Protein AF-A0A674HUJ4-F1 (afdb_monomer)

Solvent-accessible surface area (backbone atoms only — not comparable to full-atom values): 18149 Å² total; per-residue (Å²): 141,79,90,82,86,84,88,81,83,87,87,82,89,86,80,86,80,85,86,84,81,86,83,88,79,89,83,82,90,83,87,93,83,60,74,65,60,56,54,52,51,50,53,54,47,57,72,73,75,57,85,81,68,50,75,69,52,51,53,47,56,52,54,52,57,59,52,66,70,43,100,80,50,59,63,68,59,56,52,48,54,53,51,52,52,52,47,53,53,48,52,53,51,50,50,53,49,48,52,50,47,54,53,47,51,57,49,50,53,50,54,49,52,52,51,52,51,52,51,54,50,50,53,53,48,52,54,50,52,52,49,51,52,50,52,52,50,51,51,54,52,50,54,49,53,50,53,53,51,55,48,54,52,51,53,52,52,54,52,50,51,52,51,50,53,50,49,52,52,52,51,52,53,53,52,51,51,50,52,53,51,52,52,52,52,53,52,54,52,52,50,51,52,53,50,51,54,50,51,54,50,50,53,53,52,52,52,52,50,51,54,51,49,56,50,50,54,50,50,54,54,51,53,50,52,51,51,52,52,51,50,52,51,52,52,51,53,52,50,54,51,52,51,53,49,50,54,50,51,52,50,51,55,50,53,52,49,53,50,52,51,51,52,52,52,51,52,50,50,52,50,53,49,50,52,50,52,52,50,49,51,52,51,50,50,51,50,51,53,50,52,50,52,52,50,52,49,51,48,51,50,51,52,52,55,50,52,56,57,54,63,69,64,58,81,80,69,135

Foldseek 3Di:
DDDDDDDDDDDDDDDDDDDDDDDDDDDDDDDDDCPVVVVVVVLVCCLPVDDDPDPVRSVLVVVLVVLVPPPDRPVVVSVVSVVVVVVVVVVVVVVVVVVVVVVVVVVVVVVVVVVVVVVVVVVVVVVVVVVVVVVVVVVVVVVVVVVVVVVVVVVVVVVVVVVVVVVVVVVVVVVVVVVVVVVVVVVVVVVVVVVVVVVVVVVVVVVVVVVVVVVVVVVVVVVVVVVVVVVVVVVVVVVVVVVVVVVVVVVVVVVVVVVVVVVVVVVVVVVVVVVVVVVVVVVVVVVVVVVVVVVVVVVVVVVVVVVVVVVVVVVPDD

Secondary structure (DSSP, 8-state):
-------------------------------SS-HHHHHHHHHHHHHHSSTT--HHHHHHHHHHHHHHTSTT--HHHHHHHHHHHHHHHHHHHHHHHHHHHHHHHHHHHHHHHHHHHHHHHHHHHHHHHHHHHHHHHHHHHHHHHHHHHHHHHHHHHHHHHHHHHHHHHHHHHHHHHHHHHHHHHHHHHHHHHHHHHHHHHHHHHHHHHHHHHHHHHHHHHHHHHHHHHHHHHHHHHHHHHHHHHHHHHHHHHHHHHHHHHHHHHHHHHHHHHHHHHHHHHHHHHHHHHHHHHHHHHHHHHHHHHHHHHHHHHHTT--

Sequence (318 aa):
VQVRSLSISGCDGKRDPSPFSLLHYNFTLFLPVKGIIHVMYFFFFFFFFFPPISKADKEFVWSLWKNLQVSKSDLTQTVSLVVERENQKAEVKDRSILEILHAKDRKMEHVSLEHQEINSLMQRKSAVDEENARLKNEFCNLNRKFKDKSQELKDTKECAQKKEEQNRLVIKNLEEEKKGLNICCADLLSDLEKLRKQEAQWKKTKSGNNIRIKAIDRKINEDRKLLIYNKIICIQILTEIIVLFLDFSLFLVFNRKELEEIQNLCRQNIEDRTQQAELIKQLEALNADTQKVLQDQEYAHTAKTTYQKVCYSIVIKL

Organism: Taeniopygia guttata (NCBI:txid59729)

Radius of gyration: 113.35 Å; Cα contacts (8 Å, |Δi|>4): 10; chains: 1; bounding box: 183×57×315 Å

Mean predicted aligned error: 19.07 Å

InterPro domains:
  IPR038810 Centlein [PTHR18957] (54-310)

Structure (mmCIF, N/CA/C/O backbone):
data_AF-A0A674HUJ4-F1
#
_entry.id   AF-A0A674HUJ4-F1
#
loop_
_atom_site.group_PDB
_atom_site.id
_atom_site.type_symbol
_atom_site.label_atom_id
_atom_site.label_alt_id
_atom_site.label_comp_id
_atom_site.label_asym_id
_atom_site.label_entity_id
_atom_site.label_seq_id
_atom_site.pdbx_PDB_ins_code
_atom_site.Cartn_x
_atom_site.Cartn_y
_atom_site.Cartn_z
_atom_site.occupancy
_atom_site.B_iso_or_equiv
_atom_site.auth_seq_id
_atom_site.auth_comp_id
_atom_site.auth_asym_id
_atom_site.auth_atom_id
_atom_site.pdbx_PDB_model_num
ATOM 1 N N . VAL A 1 1 ? -37.409 39.197 57.976 1.00 37.72 1 VAL A N 1
ATOM 2 C CA . VAL A 1 1 ? -38.770 38.611 58.046 1.00 37.72 1 VAL A CA 1
ATOM 3 C C . VAL A 1 1 ? -38.650 37.331 58.857 1.00 37.72 1 VAL A C 1
ATOM 5 O O . VAL A 1 1 ? -37.809 36.531 58.499 1.00 37.72 1 VAL A O 1
ATOM 8 N N . GLN A 1 2 ? -39.342 37.049 59.950 1.00 33.44 2 GLN A N 1
ATOM 9 C CA . GLN A 1 2 ? -40.241 37.786 60.827 1.00 33.44 2 GLN A CA 1
ATOM 10 C C . GLN A 1 2 ? -40.410 36.889 62.064 1.00 33.44 2 GLN A C 1
ATOM 12 O O . GLN A 1 2 ? -40.402 35.666 61.962 1.00 33.44 2 GLN A O 1
ATOM 17 N N . VAL A 1 3 ? -40.527 37.526 63.220 1.00 36.62 3 VAL A N 1
ATOM 18 C CA . VAL A 1 3 ? -40.843 36.956 64.532 1.00 36.62 3 VAL A CA 1
ATOM 19 C C . VAL A 1 3 ? -42.167 36.183 64.498 1.00 36.62 3 VAL A C 1
ATOM 21 O O . VAL A 1 3 ? -43.111 36.654 63.864 1.00 36.62 3 VAL A O 1
ATOM 24 N N . ARG A 1 4 ? -42.279 35.091 65.270 1.00 34.75 4 ARG A N 1
ATOM 25 C CA . ARG A 1 4 ? -43.470 34.812 66.098 1.00 34.75 4 ARG A CA 1
ATOM 26 C C . ARG A 1 4 ? -43.205 33.767 67.183 1.00 34.75 4 ARG A C 1
ATOM 28 O O . ARG A 1 4 ? -43.098 32.573 66.940 1.00 34.75 4 ARG A O 1
ATOM 35 N N . SER A 1 5 ? -43.128 34.302 68.390 1.00 36.47 5 SER A N 1
ATOM 36 C CA . SER A 1 5 ? -43.577 33.735 69.654 1.00 36.47 5 SER A CA 1
ATOM 37 C C . SER A 1 5 ? -45.052 33.311 69.615 1.00 36.47 5 SER A C 1
ATOM 39 O O . SER A 1 5 ? -45.849 33.943 68.922 1.00 36.47 5 SER A O 1
ATOM 41 N N . LEU A 1 6 ? -45.424 32.328 70.443 1.00 32.81 6 LEU A N 1
ATOM 42 C CA . LEU A 1 6 ? -46.649 32.391 71.250 1.00 32.81 6 LEU A CA 1
ATOM 43 C C . LEU A 1 6 ? -46.619 31.365 72.396 1.00 32.81 6 LEU A C 1
ATOM 45 O O . LEU A 1 6 ? -46.557 30.158 72.185 1.00 32.81 6 LEU A O 1
ATOM 49 N N . SER A 1 7 ? -46.649 31.916 73.606 1.00 34.19 7 SER A N 1
ATOM 50 C CA . SER A 1 7 ? -46.945 31.289 74.894 1.00 34.19 7 SER A CA 1
ATOM 51 C C . SER A 1 7 ? -48.442 30.986 75.037 1.00 34.19 7 SER A C 1
ATOM 53 O O . SER A 1 7 ? -49.231 31.609 74.338 1.00 34.19 7 SER A O 1
ATOM 55 N N . ILE A 1 8 ? -48.810 30.143 76.012 1.00 31.62 8 ILE A N 1
ATOM 56 C CA . ILE A 1 8 ? -50.037 30.163 76.855 1.00 31.62 8 ILE A CA 1
ATOM 57 C C . ILE A 1 8 ? -49.757 29.128 77.974 1.00 31.62 8 ILE A C 1
ATOM 59 O O . ILE A 1 8 ? -49.445 27.982 77.671 1.00 31.62 8 ILE A O 1
ATOM 63 N N . SER A 1 9 ? -49.488 29.548 79.222 1.00 30.56 9 SER A N 1
ATOM 64 C CA . SER A 1 9 ? -50.456 29.823 80.314 1.00 30.56 9 SER A CA 1
ATOM 65 C C . SER A 1 9 ? -51.227 28.552 80.707 1.00 30.56 9 SER A C 1
ATOM 67 O O . SER A 1 9 ? -51.864 27.954 79.857 1.00 30.56 9 SER A O 1
ATOM 69 N N . GLY A 1 10 ? -51.198 28.035 81.936 1.00 28.17 10 GLY A N 1
ATOM 70 C CA . GLY A 1 10 ? -51.260 28.728 83.223 1.00 28.17 10 GLY A CA 1
ATOM 71 C C . GLY A 1 10 ? -52.634 28.470 83.867 1.00 28.17 10 GLY A C 1
ATOM 72 O O . GLY A 1 10 ? -53.635 28.489 83.158 1.00 28.17 10 GLY A O 1
ATOM 73 N N . CYS A 1 11 ? -52.631 28.288 85.193 1.00 28.53 11 CYS A N 1
ATOM 74 C CA . CYS A 1 11 ? -53.749 28.401 86.149 1.00 28.53 11 CYS A CA 1
ATOM 75 C C . CYS A 1 11 ? -54.490 27.140 86.656 1.00 28.53 11 CYS A C 1
ATOM 77 O O . CYS A 1 11 ? -55.223 26.461 85.945 1.00 28.53 11 CYS A O 1
ATOM 79 N N . ASP A 1 12 ? -54.326 26.975 87.977 1.00 27.44 12 ASP A N 1
ATOM 80 C CA . ASP A 1 12 ? -55.362 26.906 89.019 1.00 27.44 12 ASP A CA 1
ATOM 81 C C . ASP A 1 12 ? -56.182 25.628 89.243 1.00 27.44 12 ASP A C 1
ATOM 83 O O . ASP A 1 12 ? -57.156 25.321 88.567 1.00 27.44 12 ASP A O 1
ATOM 87 N N . GLY A 1 13 ? -55.840 24.949 90.344 1.00 28.20 13 GLY A N 1
ATOM 88 C CA . GLY A 1 13 ? -56.495 25.205 91.631 1.00 28.20 13 GLY A CA 1
ATOM 89 C C . GLY A 1 13 ? -58.014 25.042 91.689 1.00 28.20 13 GLY A C 1
ATOM 90 O O . GLY A 1 13 ? -58.752 25.844 91.130 1.00 28.20 13 GLY A O 1
ATOM 91 N N . LYS A 1 14 ? -58.480 24.106 92.527 1.00 30.17 14 LYS A N 1
ATOM 92 C CA . LYS A 1 14 ? -59.692 24.297 93.339 1.00 30.17 14 LYS A CA 1
ATOM 93 C C . LYS A 1 14 ? -59.726 23.342 94.530 1.00 30.17 14 LYS A C 1
ATOM 95 O O . LYS A 1 14 ? -59.726 22.124 94.385 1.00 30.17 14 LYS A O 1
ATOM 100 N N . ARG A 1 15 ? -59.717 23.969 95.703 1.00 28.34 15 ARG A N 1
ATOM 101 C CA . ARG A 1 15 ? -60.012 23.439 97.031 1.00 28.34 15 ARG A CA 1
ATOM 102 C C . ARG A 1 15 ? -61.506 23.663 97.297 1.00 28.34 15 ARG A C 1
ATOM 104 O O . ARG A 1 15 ? -61.999 24.734 96.944 1.00 28.34 15 ARG A O 1
ATOM 111 N N . ASP A 1 16 ? -62.112 22.696 97.987 1.00 33.78 16 ASP A N 1
ATOM 112 C CA . ASP A 1 16 ? -63.284 22.810 98.878 1.00 33.78 16 ASP A CA 1
ATOM 113 C C . ASP A 1 16 ? -64.657 23.138 98.227 1.00 33.78 16 ASP A C 1
ATOM 115 O O . ASP A 1 16 ? -64.688 23.592 97.083 1.00 33.78 16 ASP A O 1
ATOM 119 N N . PRO A 1 17 ? -65.818 22.933 98.905 1.00 41.25 17 PRO A N 1
ATOM 120 C CA . PRO A 1 17 ? -65.994 22.629 100.332 1.00 41.25 17 PRO A CA 1
ATOM 121 C C . PRO A 1 17 ? -67.062 21.565 100.694 1.00 41.25 17 PRO A C 1
ATOM 123 O O . PRO A 1 17 ? -67.891 21.139 99.891 1.00 41.25 17 PRO A O 1
ATOM 126 N N . SER A 1 18 ? -67.061 21.189 101.976 1.00 40.56 18 SER A N 1
ATOM 127 C CA . SER A 1 18 ? -68.232 20.667 102.693 1.00 40.56 18 SER A CA 1
ATOM 128 C C . SER A 1 18 ? -69.401 21.666 102.667 1.00 40.56 18 SER A C 1
ATOM 130 O O . SER A 1 18 ? -69.207 22.857 102.412 1.00 40.56 18 SER A O 1
ATOM 132 N N . PRO A 1 19 ? -70.625 21.217 102.987 1.00 35.22 19 PRO A N 1
ATOM 133 C CA . PRO A 1 19 ? -71.423 22.054 103.879 1.00 35.22 19 PRO A CA 1
ATOM 134 C C . PRO A 1 19 ? -72.280 21.268 104.883 1.00 35.22 19 PRO A C 1
ATOM 136 O O . PRO A 1 19 ? -72.538 20.078 104.734 1.00 35.22 19 PRO A O 1
ATOM 139 N N . PHE A 1 20 ? -72.774 22.041 105.851 1.00 28.09 20 PHE A N 1
ATOM 140 C CA . PHE A 1 20 ? -73.750 21.759 106.910 1.00 28.09 20 PHE A CA 1
ATOM 141 C C . PHE A 1 20 ? -73.164 21.257 108.237 1.00 28.09 20 PHE A C 1
ATOM 143 O O . PHE A 1 20 ? -72.918 20.073 108.414 1.00 28.09 20 PHE A O 1
ATOM 150 N N . SER A 1 21 ? -72.716 22.110 109.164 1.00 28.95 21 SER A N 1
ATOM 151 C CA . SER A 1 21 ? -73.297 23.299 109.829 1.00 28.95 21 SER A CA 1
ATOM 152 C C . SER A 1 21 ? -74.168 22.988 111.060 1.00 28.95 21 SER A C 1
ATOM 154 O O . SER A 1 21 ? -75.215 22.359 110.987 1.00 28.95 21 SER A O 1
ATOM 156 N N . LEU A 1 22 ? -73.649 23.473 112.195 1.00 29.84 22 LEU A N 1
ATOM 157 C CA . LEU A 1 22 ? -74.316 24.091 113.344 1.00 29.84 22 LEU A CA 1
ATOM 158 C C . LEU A 1 22 ? -75.697 23.578 113.781 1.00 29.84 22 LEU A C 1
ATOM 160 O O . LEU A 1 22 ? -76.719 23.931 113.202 1.00 29.84 22 LEU A O 1
ATOM 164 N N . LEU A 1 23 ? -75.726 23.025 114.995 1.00 27.30 23 LEU A N 1
ATOM 165 C CA . LEU A 1 23 ? -76.716 23.440 115.988 1.00 27.30 23 LEU A CA 1
ATOM 166 C C . LEU A 1 23 ? -76.078 23.490 117.382 1.00 27.30 23 LEU A C 1
ATOM 168 O O . LEU A 1 23 ? -75.821 22.482 118.033 1.00 27.30 23 LEU A O 1
ATOM 172 N N . HIS A 1 24 ? -75.797 24.725 117.795 1.00 30.00 24 HIS A N 1
ATOM 173 C CA . HIS A 1 24 ? -75.631 25.150 119.179 1.00 30.00 24 HIS A CA 1
ATOM 174 C C . HIS A 1 24 ? -76.873 24.748 119.986 1.00 30.00 24 HIS A C 1
ATOM 176 O O . HIS A 1 24 ? -77.977 25.122 119.603 1.00 30.00 24 HIS A O 1
ATOM 182 N N . TYR A 1 25 ? -76.699 24.111 121.143 1.00 29.39 25 TYR A N 1
ATOM 183 C CA . TYR A 1 25 ? -77.672 24.209 122.231 1.00 29.39 25 TYR A CA 1
ATOM 184 C C . TYR A 1 25 ? -76.935 24.304 123.569 1.00 29.39 25 TYR A C 1
ATOM 186 O O . TYR A 1 25 ? -76.433 23.324 124.110 1.00 29.39 25 TYR A O 1
ATOM 194 N N . ASN A 1 26 ? -76.867 25.537 124.076 1.00 31.06 26 ASN A N 1
ATOM 195 C CA . ASN A 1 26 ? -76.628 25.838 125.481 1.00 31.06 26 ASN A CA 1
ATOM 196 C C . ASN A 1 26 ? -77.834 25.353 126.293 1.00 31.06 26 ASN A C 1
ATOM 198 O O . ASN A 1 26 ? -78.961 25.702 125.950 1.00 31.06 26 ASN A O 1
ATOM 202 N N . PHE A 1 27 ? -77.610 24.649 127.401 1.00 30.78 27 PHE A N 1
ATOM 203 C CA . PHE A 1 27 ? -78.571 24.628 128.504 1.00 30.78 27 PHE A CA 1
ATOM 204 C C . PHE A 1 27 ? -77.832 24.427 129.828 1.00 30.78 27 PHE A C 1
ATOM 206 O O . PHE A 1 27 ? -77.502 23.315 130.237 1.00 30.78 27 PHE A O 1
ATOM 213 N N . THR A 1 28 ? -77.546 25.549 130.481 1.00 31.58 28 THR A N 1
ATOM 214 C CA . THR A 1 28 ? -77.048 25.617 131.853 1.00 31.58 28 THR A CA 1
ATOM 215 C C . THR A 1 28 ? -78.239 25.823 132.801 1.00 31.58 28 THR A C 1
ATOM 217 O O . THR A 1 28 ? -79.112 26.634 132.513 1.00 31.58 28 THR A O 1
ATOM 220 N N . LEU A 1 29 ? -78.200 25.128 133.948 1.00 34.62 29 LEU A N 1
ATOM 221 C CA . LEU A 1 29 ? -78.990 25.282 135.189 1.00 34.62 29 LEU A CA 1
ATOM 222 C C . LEU A 1 29 ? -80.486 24.888 135.200 1.00 34.62 29 LEU A C 1
ATOM 224 O O . LEU A 1 29 ? -81.343 25.641 134.762 1.00 34.62 29 LEU A O 1
ATOM 228 N N . PHE A 1 30 ? -80.803 23.762 135.860 1.00 30.55 30 PHE A N 1
ATOM 229 C CA . PHE A 1 30 ? -81.537 23.704 137.147 1.00 30.55 30 PHE A CA 1
ATOM 230 C C . PHE A 1 30 ? -81.548 22.243 137.685 1.00 30.55 30 PHE A C 1
ATOM 232 O O . PHE A 1 30 ? -81.788 21.296 136.939 1.00 30.55 30 PHE A O 1
ATOM 239 N N . LEU A 1 31 ? -81.222 22.077 138.973 1.00 33.06 31 LEU A N 1
ATOM 240 C CA . LEU A 1 31 ? -81.072 20.841 139.784 1.00 33.06 31 LEU A CA 1
ATOM 241 C C . LEU A 1 31 ? -82.350 19.937 139.844 1.00 33.06 31 LEU A C 1
ATOM 243 O O . LEU A 1 31 ? -83.408 20.350 139.382 1.00 33.06 31 LEU A O 1
ATOM 247 N N . PRO A 1 32 ? -82.353 18.742 140.486 1.00 46.84 32 PRO A N 1
ATOM 248 C CA . PRO A 1 32 ? -81.698 17.499 140.085 1.00 46.84 32 PRO A CA 1
ATOM 249 C C . PRO A 1 32 ? -82.691 16.309 140.179 1.00 46.84 32 PRO A C 1
ATOM 251 O O . PRO A 1 32 ? -82.726 15.617 141.187 1.00 46.84 32 PRO A O 1
ATOM 254 N N . VAL A 1 33 ? -83.533 16.056 139.165 1.00 40.31 33 VAL A N 1
ATOM 255 C CA . VAL A 1 33 ? -84.394 14.833 139.122 1.00 40.31 33 VAL A CA 1
ATOM 256 C C . VAL A 1 33 ? -84.539 14.241 137.700 1.00 40.31 33 VAL A C 1
ATOM 258 O O . VAL A 1 33 ? -85.190 13.226 137.490 1.00 40.31 33 VAL A O 1
ATOM 261 N N . LYS A 1 34 ? -83.897 14.823 136.674 1.00 41.94 34 LYS A N 1
ATOM 262 C CA . LYS A 1 34 ? -84.141 14.477 135.252 1.00 41.94 34 LYS A CA 1
ATOM 263 C C . LYS A 1 34 ? -83.140 13.507 134.598 1.00 41.94 34 LYS A C 1
ATOM 265 O O . LYS A 1 34 ? -83.247 13.255 133.400 1.00 41.94 34 LYS A O 1
ATOM 270 N N . GLY A 1 35 ? -82.212 12.920 135.358 1.00 48.16 35 GLY A N 1
ATOM 271 C CA . GLY A 1 35 ? -81.154 12.047 134.820 1.00 48.16 35 GLY A CA 1
ATOM 272 C C . GLY A 1 35 ? -81.655 10.788 134.094 1.00 48.16 35 GLY A C 1
ATOM 273 O O . GLY A 1 35 ? -81.040 10.361 133.126 1.00 48.16 35 GLY A O 1
ATOM 274 N N . ILE A 1 36 ? -82.802 10.227 134.488 1.00 55.00 36 ILE A N 1
ATOM 275 C CA . ILE A 1 36 ? -83.309 8.963 133.918 1.00 55.00 36 ILE A CA 1
ATOM 276 C C . ILE A 1 36 ? -84.065 9.191 132.595 1.00 55.00 36 ILE A C 1
ATOM 278 O O . ILE A 1 36 ? -83.970 8.386 131.669 1.00 55.00 36 ILE A O 1
ATOM 282 N N . ILE A 1 37 ? -84.765 10.322 132.455 1.00 55.12 37 ILE A N 1
ATOM 283 C CA . ILE A 1 37 ? -85.597 10.611 131.272 1.00 55.12 37 ILE A CA 1
ATOM 284 C C . ILE A 1 37 ? -84.725 10.944 130.052 1.00 55.12 37 ILE A C 1
ATOM 286 O O . ILE A 1 37 ? -85.039 10.523 128.939 1.00 55.12 37 ILE A O 1
ATOM 290 N N . HIS A 1 38 ? -83.594 11.628 130.251 1.00 54.91 38 HIS A N 1
ATOM 291 C CA . HIS A 1 38 ? -82.653 11.924 129.166 1.00 54.91 38 HIS A CA 1
ATOM 292 C C . HIS A 1 38 ? -81.979 10.663 128.605 1.00 54.91 38 HIS A C 1
ATOM 294 O O . HIS A 1 38 ? -81.793 10.570 127.395 1.00 54.91 38 HIS A O 1
ATOM 300 N N . VAL A 1 39 ? -81.672 9.670 129.449 1.00 58.00 39 VAL A N 1
ATOM 301 C CA . VAL A 1 39 ? -81.089 8.389 129.008 1.00 58.00 39 VAL A CA 1
ATOM 302 C C . VAL A 1 39 ? -82.097 7.586 128.182 1.00 58.00 39 VAL A C 1
ATOM 304 O O . VAL A 1 39 ? -81.728 7.015 127.157 1.00 58.00 39 VAL A O 1
ATOM 307 N N . MET A 1 40 ? -83.381 7.596 128.561 1.00 58.38 40 MET A N 1
ATOM 308 C CA . MET A 1 40 ? -84.437 6.938 127.780 1.00 58.38 40 MET A CA 1
ATOM 309 C C . MET A 1 40 ? -84.676 7.616 126.425 1.00 58.38 40 MET A C 1
ATOM 311 O O . MET A 1 40 ? -84.769 6.920 125.416 1.00 58.38 40 MET A O 1
ATOM 315 N N . TYR A 1 41 ? -84.717 8.953 126.377 1.00 59.94 41 TYR A N 1
ATOM 316 C CA . TYR A 1 41 ? -84.851 9.686 125.112 1.00 59.94 41 TYR A CA 1
ATOM 317 C C . TYR A 1 41 ? -83.632 9.499 124.201 1.00 59.94 41 TYR A C 1
ATOM 319 O O . TYR A 1 41 ? -83.803 9.321 122.998 1.00 59.94 41 TYR A O 1
ATOM 327 N N . PHE A 1 42 ? -82.418 9.469 124.759 1.00 62.53 42 PHE A N 1
ATOM 328 C CA . PHE A 1 42 ? -81.191 9.214 124.001 1.00 62.53 42 PHE A CA 1
ATOM 329 C C . PHE A 1 42 ? -81.188 7.808 123.381 1.00 62.53 42 PHE A C 1
ATOM 331 O O . PHE A 1 42 ? -80.922 7.670 122.190 1.00 62.53 42 PHE A O 1
ATOM 338 N N . PHE A 1 43 ? -81.575 6.774 124.140 1.00 59.81 43 PHE A N 1
ATOM 339 C CA . PHE A 1 43 ? -81.708 5.404 123.623 1.00 59.81 43 PHE A CA 1
ATOM 340 C C . PHE A 1 43 ? -82.791 5.281 122.545 1.00 59.81 43 PHE A C 1
ATOM 342 O O . PHE A 1 43 ? -82.563 4.637 121.522 1.00 59.81 43 PHE A O 1
ATOM 349 N N . PHE A 1 44 ? -83.949 5.916 122.745 1.00 63.81 44 PHE A N 1
ATOM 350 C CA . PHE A 1 44 ? -85.052 5.878 121.783 1.00 63.81 44 PHE A CA 1
ATOM 351 C C . PHE A 1 44 ? -84.683 6.581 120.468 1.00 63.81 44 PHE A C 1
ATOM 353 O O . PHE A 1 44 ? -84.945 6.057 119.386 1.00 63.81 44 PHE A O 1
ATOM 360 N N . PHE A 1 45 ? -84.005 7.730 120.550 1.00 61.72 45 PHE A N 1
ATOM 361 C CA . PHE A 1 45 ? -83.561 8.489 119.381 1.00 61.72 45 PHE A CA 1
ATOM 362 C C . PHE A 1 45 ? -82.453 7.757 118.601 1.00 61.72 45 PHE A C 1
ATOM 364 O O . PHE A 1 45 ? -82.500 7.702 117.373 1.00 61.72 45 PHE A O 1
ATOM 371 N N . PHE A 1 46 ? -81.504 7.112 119.292 1.00 60.16 46 PHE A N 1
ATOM 372 C CA . PHE A 1 46 ? -80.412 6.351 118.666 1.00 60.16 46 PHE A CA 1
ATOM 373 C C . PHE A 1 46 ? -80.899 5.078 117.945 1.00 60.16 46 PHE A C 1
ATOM 375 O O . PHE A 1 46 ? -80.332 4.692 116.926 1.00 60.16 46 PHE A O 1
ATOM 382 N N . PHE A 1 47 ? -81.972 4.441 118.433 1.00 56.44 47 PHE A N 1
ATOM 383 C CA . PHE A 1 47 ? -82.541 3.225 117.832 1.00 56.44 47 PHE A CA 1
ATOM 384 C C . PHE A 1 47 ? -83.431 3.493 116.605 1.00 56.44 47 PHE A C 1
ATOM 386 O O . PHE A 1 47 ? -83.526 2.632 115.728 1.00 56.44 47 PHE A O 1
ATOM 393 N N . PHE A 1 48 ? -84.090 4.659 116.546 1.00 59.28 48 PHE A N 1
ATOM 394 C CA . PHE A 1 48 ? -85.067 4.987 115.497 1.00 59.28 48 PHE A CA 1
ATOM 395 C C . PHE A 1 48 ? -84.542 5.926 114.401 1.00 59.28 48 PHE A C 1
ATOM 397 O O . PHE A 1 48 ? -84.950 5.769 113.252 1.00 59.28 48 PHE A O 1
ATOM 404 N N . PHE A 1 49 ? -83.662 6.885 114.717 1.00 54.81 49 PHE A N 1
ATOM 405 C CA . PHE A 1 49 ? -83.267 7.942 113.768 1.00 54.81 49 PHE A CA 1
ATOM 406 C C . PHE A 1 49 ? -81.915 7.723 113.059 1.00 54.81 49 PHE A C 1
ATOM 408 O O . PHE A 1 49 ? -81.625 8.435 112.101 1.00 54.81 49 PHE A O 1
ATOM 415 N N . PHE A 1 50 ? -81.108 6.728 113.452 1.00 45.78 50 PHE A N 1
ATOM 416 C CA . PHE A 1 50 ? -79.819 6.404 112.812 1.00 45.78 50 PHE A CA 1
ATOM 417 C C . PHE A 1 50 ? -79.856 5.054 112.051 1.00 45.78 50 PHE A C 1
ATOM 419 O O . PHE A 1 50 ? -79.935 3.997 112.682 1.00 45.78 50 PHE A O 1
ATOM 426 N N . PRO A 1 51 ? -79.744 5.027 110.704 1.00 50.06 51 PRO A N 1
ATOM 427 C CA . PRO A 1 51 ? -79.443 3.814 109.931 1.00 50.06 51 PRO A CA 1
ATOM 428 C C . PRO A 1 51 ? -77.987 3.803 109.397 1.00 50.06 51 PRO A C 1
ATOM 430 O O . PRO A 1 51 ? -77.421 4.875 109.201 1.00 50.06 51 PRO A O 1
ATOM 433 N N . PRO A 1 52 ? -77.366 2.644 109.070 1.00 52.91 52 PRO A N 1
ATOM 434 C CA . PRO A 1 52 ? -77.731 1.260 109.337 1.00 52.91 52 PRO A CA 1
ATOM 435 C C . PRO A 1 52 ? -76.719 0.637 110.314 1.00 52.91 52 PRO A C 1
ATOM 437 O O . PRO A 1 52 ? -75.660 0.141 109.937 1.00 52.91 52 PRO A O 1
ATOM 440 N N . ILE A 1 53 ? -77.058 0.623 111.594 1.00 53.69 53 ILE A N 1
ATOM 441 C CA . ILE A 1 53 ? -76.379 -0.239 112.558 1.00 53.69 53 ILE A CA 1
ATOM 442 C C . ILE A 1 53 ? -76.692 -1.686 112.129 1.00 53.69 53 ILE A C 1
ATOM 444 O O . ILE A 1 53 ? -77.867 -2.028 111.945 1.00 53.69 53 ILE A O 1
ATOM 448 N N . SER A 1 54 ? -75.662 -2.499 111.849 1.00 63.47 54 SER A N 1
ATOM 449 C CA . SER A 1 54 ? -75.836 -3.871 111.340 1.00 63.47 54 SER A CA 1
ATOM 450 C C . SER A 1 54 ? -76.766 -4.673 112.265 1.00 63.47 54 SER A C 1
ATOM 452 O O . SER A 1 54 ? -76.891 -4.350 113.446 1.00 63.47 54 SER A O 1
ATOM 454 N N . LYS A 1 55 ? -77.459 -5.711 111.770 1.00 63.81 55 LYS A N 1
ATOM 455 C CA . LYS A 1 55 ? -78.408 -6.495 112.596 1.00 63.81 55 LYS A CA 1
ATOM 456 C C . LYS A 1 55 ? -77.765 -6.995 113.903 1.00 63.81 55 LYS A C 1
ATOM 458 O O . LYS A 1 55 ? -78.397 -6.935 114.952 1.00 63.81 55 LYS A O 1
ATOM 463 N N . ALA A 1 56 ? -76.488 -7.372 113.839 1.00 67.25 56 ALA A N 1
ATOM 464 C CA . ALA A 1 56 ? -75.673 -7.747 114.992 1.00 67.25 56 ALA A CA 1
ATOM 465 C C . ALA A 1 56 ? -75.453 -6.590 115.985 1.00 67.25 56 ALA A C 1
ATOM 467 O O . ALA A 1 56 ? -75.449 -6.795 117.194 1.00 67.25 56 ALA A O 1
ATOM 468 N N . ASP A 1 57 ? -75.308 -5.363 115.492 1.00 68.88 57 ASP A N 1
ATOM 469 C CA . ASP A 1 57 ? -75.075 -4.195 116.335 1.00 68.88 57 ASP A CA 1
ATOM 470 C C . ASP A 1 57 ? -76.366 -3.699 117.012 1.00 68.88 57 ASP A C 1
ATOM 472 O O . ASP A 1 57 ? -76.314 -3.200 118.133 1.00 68.88 57 ASP A O 1
ATOM 476 N N . LYS A 1 58 ? -77.538 -3.905 116.394 1.00 71.88 58 LYS A N 1
ATOM 477 C CA . LYS A 1 58 ? -78.838 -3.631 117.033 1.00 71.88 58 LYS A CA 1
ATOM 478 C C . LYS A 1 58 ? -79.105 -4.581 118.204 1.00 71.88 58 LYS A C 1
ATOM 480 O O . LYS A 1 58 ? -79.535 -4.137 119.266 1.00 71.88 58 LYS A O 1
ATOM 485 N N . GLU A 1 59 ? -78.819 -5.872 118.033 1.00 71.88 59 GLU A N 1
ATOM 486 C CA . GLU A 1 59 ? -78.973 -6.867 119.104 1.00 71.88 59 GLU A CA 1
ATOM 487 C C . GLU A 1 59 ? -77.942 -6.682 120.225 1.00 71.88 59 GLU A C 1
ATOM 489 O O . GLU A 1 59 ? -78.278 -6.837 121.400 1.00 71.88 59 GLU A O 1
ATOM 494 N N . PHE A 1 60 ? -76.723 -6.247 119.890 1.00 74.38 60 PHE A N 1
ATOM 495 C CA . PHE A 1 60 ? -75.699 -5.900 120.873 1.00 74.38 60 PHE A CA 1
ATOM 496 C C . PHE A 1 60 ? -76.113 -4.711 121.756 1.00 74.38 60 PHE A C 1
ATOM 498 O O . PHE A 1 60 ? -76.075 -4.822 122.980 1.00 74.38 60 PHE A O 1
ATOM 505 N N . VAL A 1 61 ? -76.581 -3.600 121.165 1.00 73.88 61 VAL A N 1
ATOM 506 C CA . VAL A 1 61 ? -77.041 -2.414 121.922 1.00 73.88 61 VAL A CA 1
ATOM 507 C C . VAL A 1 61 ? -78.246 -2.752 122.810 1.00 73.88 61 VAL A C 1
ATOM 509 O O . VAL A 1 61 ? -78.324 -2.291 123.949 1.00 73.88 61 VAL A O 1
ATOM 512 N N . TRP A 1 62 ? -79.160 -3.599 122.325 1.00 74.38 62 TRP A N 1
ATOM 513 C CA . TRP A 1 62 ? -80.301 -4.079 123.109 1.00 74.38 62 TRP A CA 1
ATOM 514 C C . TRP A 1 62 ? -79.876 -4.959 124.296 1.00 74.38 62 TRP A C 1
ATOM 516 O O . TRP A 1 62 ? -80.347 -4.763 125.419 1.00 74.38 62 TRP A O 1
ATOM 526 N N . SER A 1 63 ? -78.946 -5.895 124.079 1.00 72.00 63 SER A N 1
ATOM 527 C CA . SER A 1 63 ? -78.387 -6.735 125.145 1.00 72.00 63 SER A CA 1
ATOM 528 C C . SER A 1 63 ? -77.607 -5.915 126.180 1.00 72.00 63 SER A C 1
ATOM 530 O O . SER A 1 63 ? -77.668 -6.208 127.374 1.00 72.00 63 SER A O 1
ATOM 532 N N . LEU A 1 64 ? -76.909 -4.864 125.739 1.00 72.56 64 LEU A N 1
ATOM 533 C CA . LEU A 1 64 ? -76.162 -3.952 126.603 1.00 72.56 64 LEU A CA 1
ATOM 534 C C . LEU A 1 64 ? -77.094 -3.166 127.536 1.00 72.56 64 LEU A C 1
ATOM 536 O O . LEU A 1 64 ? -76.874 -3.114 128.745 1.00 72.56 64 LEU A O 1
ATOM 540 N N . TRP A 1 65 ? -78.173 -2.607 126.980 1.00 72.31 65 TRP A N 1
ATOM 541 C CA . TRP A 1 65 ? -79.196 -1.874 127.731 1.00 72.31 65 TRP A CA 1
ATOM 542 C C . TRP A 1 65 ? -79.877 -2.747 128.791 1.00 72.31 65 TRP A C 1
ATOM 544 O O . TRP A 1 65 ? -80.095 -2.300 129.916 1.00 72.31 65 TRP A O 1
ATOM 554 N N . LYS A 1 66 ? -80.158 -4.014 128.463 1.00 68.81 66 LYS A N 1
ATOM 555 C CA . LYS A 1 66 ? -80.776 -4.969 129.392 1.00 68.81 66 LYS A CA 1
ATOM 556 C C . LYS A 1 66 ? -79.860 -5.327 130.573 1.00 68.81 66 LYS A C 1
ATOM 558 O O . LYS A 1 66 ? -80.347 -5.451 131.694 1.00 68.81 66 LYS A O 1
ATOM 563 N N . ASN A 1 67 ? -78.548 -5.437 130.352 1.00 68.75 67 ASN A N 1
ATOM 564 C CA . ASN A 1 67 ? -77.570 -5.735 131.410 1.00 68.75 67 ASN A CA 1
ATOM 565 C C . ASN A 1 67 ? -77.337 -4.555 132.378 1.00 68.75 67 ASN A C 1
ATOM 567 O O . ASN A 1 67 ? -77.102 -4.778 133.564 1.00 68.75 67 ASN A O 1
ATOM 571 N N . LEU A 1 68 ? -77.471 -3.309 131.908 1.00 65.81 68 LEU A N 1
ATOM 572 C CA . LEU A 1 68 ? -77.369 -2.087 132.727 1.00 65.81 68 LEU A CA 1
ATOM 573 C C . LEU A 1 68 ? -78.560 -1.865 133.681 1.00 65.81 68 LEU A C 1
ATOM 575 O O . LEU A 1 68 ? -78.455 -1.065 134.606 1.00 65.81 68 LEU A O 1
ATOM 579 N N . GLN A 1 69 ? -79.692 -2.552 133.478 1.00 64.12 69 GLN A N 1
ATOM 580 C CA . GLN A 1 69 ? -80.892 -2.425 134.324 1.00 64.12 69 GLN A CA 1
ATOM 581 C C . GLN A 1 69 ? -80.879 -3.304 135.584 1.00 64.12 69 GLN A C 1
ATOM 583 O O . GLN A 1 69 ? -81.777 -3.194 136.421 1.00 64.12 69 GLN A O 1
ATOM 588 N N . VAL A 1 70 ? -79.887 -4.182 135.747 1.00 64.06 70 VAL A N 1
ATOM 589 C CA . VAL A 1 70 ? -79.773 -5.045 136.930 1.00 64.06 70 VAL A CA 1
ATOM 590 C C . VAL A 1 70 ? -79.181 -4.239 138.096 1.00 64.06 70 VAL A C 1
ATOM 592 O O . VAL A 1 70 ? -78.161 -3.576 137.942 1.00 64.06 70 VAL A O 1
ATOM 595 N N . SER A 1 71 ? -79.791 -4.300 139.287 1.00 48.25 71 SER A N 1
ATOM 596 C CA . SER A 1 71 ? -79.548 -3.397 140.437 1.00 48.25 71 SER A CA 1
ATOM 597 C C . SER A 1 71 ? -78.157 -3.467 141.110 1.00 48.25 71 SER A C 1
ATOM 599 O O . SER A 1 71 ? -77.918 -2.779 142.101 1.00 48.25 71 SER A O 1
ATOM 601 N N . LYS A 1 72 ? -77.219 -4.243 140.551 1.00 51.53 72 LYS A N 1
ATOM 602 C CA . LYS A 1 72 ? -75.766 -4.226 140.817 1.00 51.53 72 LYS A CA 1
ATOM 603 C C . LYS A 1 72 ? -74.999 -4.534 139.520 1.00 51.53 72 LYS A C 1
ATOM 605 O O . LYS A 1 72 ? -74.246 -5.501 139.455 1.00 51.53 72 LYS A O 1
ATOM 610 N N . SER A 1 73 ? -75.243 -3.778 138.452 1.00 53.50 73 SER A N 1
ATOM 611 C CA . SER A 1 73 ? -74.505 -3.965 137.200 1.00 53.50 73 SER A CA 1
ATOM 612 C C . SER A 1 73 ? -73.053 -3.520 137.388 1.00 53.50 73 SER A C 1
ATOM 614 O O . SER A 1 73 ? -72.800 -2.338 137.636 1.00 53.50 73 SER A O 1
ATOM 616 N N . ASP A 1 74 ? -72.101 -4.446 137.271 1.00 63.41 74 ASP A N 1
ATOM 617 C CA . ASP A 1 74 ? -70.684 -4.100 137.202 1.00 63.41 74 ASP A CA 1
ATOM 618 C C . ASP A 1 74 ? -70.436 -3.363 135.882 1.00 63.41 74 ASP A C 1
ATOM 620 O O . ASP A 1 74 ? -70.398 -3.949 134.793 1.00 63.41 74 ASP A O 1
ATOM 624 N N . LEU A 1 75 ? -70.339 -2.038 135.980 1.00 70.75 75 LEU A N 1
ATOM 625 C CA . LEU A 1 75 ? -70.103 -1.147 134.850 1.00 70.75 75 LEU A CA 1
ATOM 626 C C . LEU A 1 75 ? -68.862 -1.588 134.055 1.00 70.75 75 LEU A C 1
ATOM 628 O O . LEU A 1 75 ? -68.854 -1.487 132.829 1.00 70.75 75 LEU A O 1
ATOM 632 N N . THR A 1 76 ? -67.868 -2.166 134.733 1.00 72.00 76 THR A N 1
ATOM 633 C CA . THR A 1 76 ? -66.635 -2.707 134.147 1.00 72.00 76 THR A CA 1
ATOM 634 C C . THR A 1 76 ? -66.922 -3.831 133.151 1.00 72.00 76 THR A C 1
ATOM 636 O O . THR A 1 76 ? -66.362 -3.842 132.056 1.00 72.00 76 THR A O 1
ATOM 639 N N . GLN A 1 77 ? -67.850 -4.739 133.476 1.00 73.56 77 GLN A N 1
ATOM 640 C CA . GLN A 1 77 ? -68.227 -5.862 132.612 1.00 73.56 77 GLN A CA 1
ATOM 641 C C . GLN A 1 77 ? -68.986 -5.391 131.365 1.00 73.56 77 GLN A C 1
ATOM 643 O O . GLN A 1 77 ? -68.759 -5.881 130.259 1.00 73.56 77 GLN A O 1
ATOM 648 N N . THR A 1 78 ? -69.866 -4.402 131.527 1.00 73.94 78 THR A N 1
ATOM 649 C CA . THR A 1 78 ? -70.624 -3.830 130.404 1.00 73.94 78 THR A CA 1
ATOM 650 C C . THR A 1 78 ? -69.707 -3.059 129.455 1.00 73.94 78 THR A C 1
ATOM 652 O O . THR A 1 78 ? -69.791 -3.236 128.241 1.00 73.94 78 THR A O 1
ATOM 655 N N . VAL A 1 79 ? -68.787 -2.253 129.995 1.00 77.88 79 VAL A N 1
ATOM 656 C CA . VAL A 1 79 ? -67.750 -1.575 129.204 1.00 77.88 79 VAL A CA 1
ATOM 657 C C . VAL A 1 79 ? -66.857 -2.600 128.499 1.00 77.88 79 VAL A C 1
ATOM 659 O O . VAL A 1 79 ? -66.581 -2.434 127.315 1.00 77.88 79 VAL A O 1
ATOM 662 N N . SER A 1 80 ? -66.486 -3.701 129.162 1.00 80.00 80 SER A N 1
ATOM 663 C CA . SER A 1 80 ? -65.680 -4.775 128.566 1.00 80.00 80 SER A CA 1
ATOM 664 C C . SER A 1 80 ? -66.353 -5.433 127.355 1.00 80.00 80 SER A C 1
ATOM 666 O O . SER A 1 80 ? -65.669 -5.682 126.369 1.00 80.00 80 SER A O 1
ATOM 668 N N . LEU A 1 81 ? -67.677 -5.644 127.363 1.00 79.88 81 LEU A N 1
ATOM 669 C CA . LEU A 1 81 ? -68.406 -6.179 126.202 1.00 79.88 81 LEU A CA 1
ATOM 670 C C . LEU A 1 81 ? -68.443 -5.198 125.014 1.00 79.88 81 LEU A C 1
ATOM 672 O O . LEU A 1 81 ? -68.369 -5.633 123.866 1.00 79.88 81 LEU A O 1
ATOM 676 N N . VAL A 1 82 ? -68.553 -3.884 125.266 1.00 81.75 82 VAL A N 1
ATOM 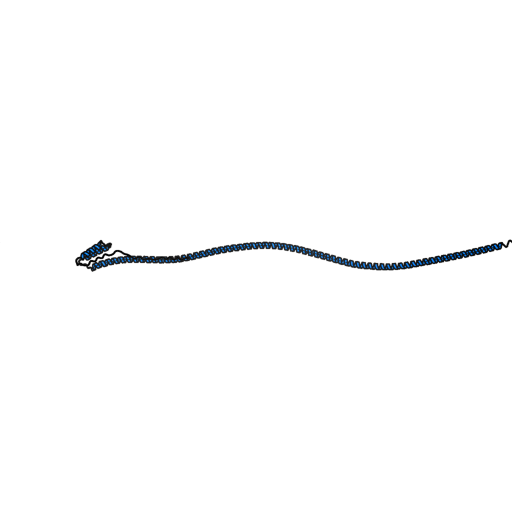677 C CA . VAL A 1 82 ? -68.481 -2.844 124.211 1.00 81.75 82 VAL A CA 1
ATOM 678 C C . VAL A 1 82 ? -67.086 -2.777 123.622 1.00 81.75 82 VAL A C 1
ATOM 680 O O . VAL A 1 82 ? -66.946 -2.748 122.402 1.00 81.75 82 VAL A O 1
ATOM 683 N N . VAL A 1 83 ? -66.069 -2.795 124.484 1.00 85.00 83 VAL A N 1
ATOM 684 C CA . VAL A 1 83 ? -64.664 -2.815 124.076 1.00 85.00 83 VAL A CA 1
ATOM 685 C C . VAL A 1 83 ? -64.375 -4.058 123.239 1.00 85.00 83 VAL A C 1
ATOM 687 O O . VAL A 1 83 ? -63.827 -3.921 122.155 1.00 85.00 83 VAL A O 1
ATOM 690 N N . GLU A 1 84 ? -64.816 -5.241 123.669 1.00 84.06 84 GLU A N 1
ATOM 691 C CA . GLU A 1 84 ? -64.642 -6.497 122.929 1.00 84.06 84 GLU A CA 1
ATOM 692 C C . GLU A 1 84 ? -65.341 -6.464 121.561 1.00 84.06 84 GLU A C 1
ATOM 694 O O . GLU A 1 84 ? -64.774 -6.862 120.546 1.00 84.06 84 GLU A O 1
ATOM 699 N N . ARG A 1 85 ? -66.567 -5.935 121.484 1.00 83.94 85 ARG A N 1
ATOM 700 C CA . ARG A 1 85 ? -67.304 -5.861 120.216 1.00 83.94 85 ARG A CA 1
ATOM 701 C C . ARG A 1 85 ? -66.714 -4.839 119.243 1.00 83.94 85 ARG A C 1
ATOM 703 O O . ARG A 1 85 ? -66.641 -5.114 118.042 1.00 83.94 85 ARG A O 1
ATOM 710 N N . GLU A 1 86 ? -66.325 -3.664 119.732 1.00 82.50 86 GLU A N 1
ATOM 711 C CA . GLU A 1 86 ? -65.627 -2.663 118.920 1.00 82.50 86 GLU A CA 1
ATOM 712 C C . GLU A 1 86 ? -64.239 -3.165 118.501 1.00 82.50 86 GLU A C 1
ATOM 714 O O . GLU A 1 86 ? -63.857 -2.952 117.350 1.00 82.50 86 GLU A O 1
ATOM 719 N N . ASN A 1 87 ? -63.555 -3.936 119.357 1.00 88.56 87 ASN A N 1
ATOM 720 C CA . ASN A 1 87 ? -62.321 -4.642 119.013 1.00 88.56 87 ASN A CA 1
ATOM 721 C C . ASN A 1 87 ? -62.552 -5.639 117.865 1.00 88.56 87 ASN A C 1
ATOM 723 O O . ASN A 1 87 ? -61.901 -5.542 116.833 1.00 88.56 87 ASN A O 1
ATOM 727 N N . GLN A 1 88 ? -63.572 -6.498 117.941 1.00 87.19 88 GLN A N 1
ATOM 728 C CA . GLN A 1 88 ? -63.911 -7.429 116.851 1.00 87.19 88 GLN A CA 1
ATOM 729 C C . GLN A 1 88 ? -64.262 -6.722 115.531 1.00 87.19 88 GLN A C 1
ATOM 731 O O . GLN A 1 88 ? -63.914 -7.194 114.448 1.00 87.19 88 GLN A O 1
ATOM 736 N N . LYS A 1 89 ? -64.975 -5.588 115.574 1.00 86.62 89 LYS A N 1
ATOM 737 C CA . LYS A 1 89 ? -65.241 -4.793 114.361 1.00 86.62 89 LYS A CA 1
ATOM 738 C C . LYS A 1 89 ? -63.976 -4.164 113.795 1.00 86.62 89 LYS A C 1
ATOM 740 O O . LYS A 1 89 ? -63.873 -4.046 112.573 1.00 86.62 89 LYS A O 1
ATOM 745 N N . ALA A 1 90 ? -63.079 -3.692 114.657 1.00 85.75 90 ALA A N 1
ATOM 746 C CA . ALA A 1 90 ? -61.777 -3.188 114.248 1.00 85.75 90 ALA A CA 1
ATOM 747 C C . ALA A 1 90 ? -60.975 -4.310 113.578 1.00 85.75 90 ALA A C 1
ATOM 749 O O . ALA A 1 90 ? -60.593 -4.151 112.427 1.00 85.75 90 ALA A O 1
ATOM 750 N N . GLU A 1 91 ? -60.898 -5.491 114.193 1.00 88.81 91 GLU A N 1
ATOM 751 C CA . GLU A 1 91 ? -60.206 -6.664 113.650 1.00 88.81 91 GLU A CA 1
ATOM 752 C C . GLU A 1 91 ? -60.759 -7.126 112.291 1.00 88.81 91 GLU A C 1
ATOM 754 O O . GLU A 1 91 ? -59.994 -7.449 111.384 1.00 88.81 91 GLU A O 1
ATOM 759 N N . VAL A 1 92 ? -62.084 -7.138 112.096 1.00 88.38 92 VAL A N 1
ATOM 760 C CA . VAL A 1 92 ? -62.687 -7.489 110.794 1.00 88.38 92 VAL A CA 1
ATOM 761 C C . VAL A 1 92 ? -62.359 -6.443 109.725 1.00 88.38 92 VAL A C 1
ATOM 763 O O . VAL A 1 92 ? -62.071 -6.805 108.581 1.00 88.38 92 VAL A O 1
ATOM 766 N N . LYS A 1 93 ? -62.387 -5.151 110.079 1.00 91.06 93 LYS A N 1
ATOM 767 C CA . LYS A 1 93 ? -61.980 -4.071 109.169 1.00 91.06 93 LYS A CA 1
ATOM 768 C C . LYS A 1 93 ? -60.499 -4.188 108.823 1.00 91.06 93 LYS A C 1
ATOM 770 O O . LYS A 1 93 ? -60.170 -4.137 107.643 1.00 91.06 93 LYS A O 1
ATOM 775 N N . ASP A 1 94 ? -59.642 -4.429 109.806 1.00 93.38 94 ASP A N 1
ATOM 776 C CA . ASP A 1 94 ? -58.204 -4.604 109.614 1.00 93.38 94 ASP A CA 1
ATOM 777 C C . ASP A 1 94 ? -57.905 -5.822 108.737 1.00 93.38 94 ASP A C 1
ATOM 779 O O . ASP A 1 94 ? -57.108 -5.727 107.807 1.00 93.38 94 ASP A O 1
ATOM 783 N N . ARG A 1 95 ? -58.615 -6.941 108.934 1.00 93.56 95 ARG A N 1
ATOM 784 C CA . ARG A 1 95 ? -58.508 -8.127 108.072 1.00 93.56 95 ARG A CA 1
ATOM 785 C C . ARG A 1 95 ? -58.924 -7.832 106.633 1.00 93.56 95 ARG A C 1
ATOM 787 O O . ARG A 1 95 ? -58.210 -8.201 105.707 1.00 93.56 95 ARG A O 1
ATOM 794 N N . SER A 1 96 ? -60.042 -7.132 106.443 1.00 93.56 96 SER A N 1
ATOM 795 C CA . SER A 1 96 ? -60.512 -6.719 105.116 1.00 93.56 96 SER A CA 1
ATOM 796 C C . SER A 1 96 ? -59.525 -5.767 104.428 1.00 93.56 96 SER A C 1
ATOM 798 O O . SER A 1 96 ? -59.233 -5.916 103.241 1.00 93.56 96 SER A O 1
ATOM 800 N N . ILE A 1 97 ? -58.951 -4.824 105.179 1.00 95.44 97 ILE A N 1
ATOM 801 C CA . ILE A 1 97 ? -57.906 -3.918 104.696 1.00 95.44 97 ILE A CA 1
ATOM 802 C C . ILE A 1 97 ? -56.651 -4.707 104.308 1.00 95.44 97 ILE A C 1
ATOM 804 O O . ILE A 1 97 ? -56.120 -4.483 103.223 1.00 95.44 97 ILE A O 1
ATOM 808 N N . LEU A 1 98 ? -56.203 -5.654 105.137 1.00 94.69 98 LEU A N 1
ATOM 809 C CA . LEU A 1 98 ? -55.053 -6.514 104.847 1.00 94.69 98 LEU A CA 1
ATOM 810 C C . LEU A 1 98 ? -55.281 -7.376 103.601 1.00 94.69 98 LEU A C 1
ATOM 812 O O . LEU A 1 98 ? -54.387 -7.490 102.769 1.00 94.69 98 LEU A O 1
ATOM 816 N N . GLU A 1 99 ? -56.476 -7.936 103.414 1.00 93.81 99 GLU A N 1
ATOM 817 C CA . GLU A 1 99 ? -56.828 -8.673 102.194 1.00 93.81 99 GLU A CA 1
ATOM 818 C C . GLU A 1 99 ? -56.759 -7.783 100.946 1.00 93.81 99 GLU A C 1
ATOM 820 O O . GLU A 1 99 ? -56.218 -8.200 99.917 1.00 93.81 99 GLU A O 1
ATOM 825 N N . ILE A 1 100 ? -57.252 -6.543 101.037 1.00 94.50 100 ILE A N 1
ATOM 826 C CA . ILE A 1 100 ? -57.158 -5.554 99.956 1.00 94.50 100 ILE A CA 1
ATOM 827 C C . ILE A 1 100 ? -55.699 -5.175 99.686 1.00 94.50 100 ILE A C 1
ATOM 829 O O . ILE A 1 100 ? -55.322 -5.060 98.519 1.00 94.50 100 ILE A O 1
ATOM 833 N N . LEU A 1 101 ? -54.881 -4.985 100.725 1.00 95.19 101 LEU A N 1
ATOM 834 C CA . LEU A 1 101 ? -53.453 -4.688 100.590 1.00 95.19 101 LEU A CA 1
ATOM 835 C C . LEU A 1 101 ? -52.726 -5.846 99.911 1.00 95.19 101 LEU A C 1
ATOM 837 O O . LEU A 1 101 ? -52.144 -5.638 98.854 1.00 95.19 101 LEU A O 1
ATOM 841 N N . HIS A 1 102 ? -52.889 -7.078 100.394 1.00 93.44 102 HIS A N 1
ATOM 842 C CA . HIS A 1 102 ? -52.305 -8.256 99.755 1.00 93.44 102 HIS A CA 1
ATOM 843 C C . HIS A 1 102 ? -52.775 -8.441 98.305 1.00 93.44 102 HIS A C 1
ATOM 845 O O . HIS A 1 102 ? -51.995 -8.835 97.439 1.00 93.44 102 HIS A O 1
ATOM 851 N N . ALA A 1 103 ? -54.046 -8.163 98.003 1.00 94.69 103 ALA A N 1
ATOM 852 C CA . ALA A 1 103 ? -54.545 -8.207 96.631 1.00 94.69 103 ALA A CA 1
ATOM 853 C C . ALA A 1 103 ? -53.940 -7.101 95.750 1.00 94.69 103 ALA A C 1
ATOM 855 O O . ALA A 1 103 ? -53.695 -7.339 94.565 1.00 94.69 103 ALA A O 1
ATOM 856 N N . LYS A 1 104 ? -53.700 -5.906 96.303 1.00 95.50 104 LYS A N 1
ATOM 857 C CA . LYS A 1 104 ? -53.006 -4.811 95.614 1.00 95.50 104 LYS A CA 1
ATOM 858 C C . LYS A 1 104 ? -51.529 -5.123 95.403 1.00 95.50 104 LYS A C 1
ATOM 860 O O . LYS A 1 104 ? -51.061 -4.905 94.294 1.00 95.50 104 LYS A O 1
ATOM 865 N N . ASP A 1 105 ? -50.842 -5.684 96.393 1.00 95.94 105 ASP A N 1
ATOM 866 C CA . ASP A 1 105 ? -49.427 -6.055 96.300 1.00 95.94 105 ASP A CA 1
ATOM 867 C C . ASP A 1 105 ? -49.212 -7.108 95.209 1.00 95.94 105 ASP A C 1
ATOM 869 O O . ASP A 1 105 ? -48.401 -6.898 94.311 1.00 95.94 105 ASP A O 1
ATOM 873 N N . ARG A 1 106 ? -50.045 -8.162 95.169 1.00 94.25 106 ARG A N 1
ATOM 874 C CA . ARG A 1 106 ? -50.021 -9.153 94.073 1.00 94.25 106 ARG A CA 1
ATOM 875 C C . ARG A 1 106 ? -50.238 -8.520 92.695 1.00 94.25 106 ARG A C 1
ATOM 877 O O . ARG A 1 106 ? -49.595 -8.906 91.722 1.00 94.25 106 ARG A O 1
ATOM 884 N N . LYS A 1 107 ? -51.155 -7.549 92.586 1.00 95.38 107 LYS A N 1
ATOM 885 C CA . LYS A 1 107 ? -51.381 -6.814 91.327 1.00 95.38 107 LYS A CA 1
ATOM 886 C C . LYS A 1 107 ? -50.192 -5.926 90.966 1.00 95.38 107 LYS A C 1
ATOM 888 O O . LYS A 1 107 ? -49.869 -5.815 89.790 1.00 95.38 107 LYS A O 1
ATOM 893 N N . MET A 1 108 ? -49.552 -5.304 91.950 1.00 94.44 108 MET A N 1
ATOM 894 C CA . MET A 1 108 ? -48.388 -4.447 91.746 1.00 94.44 108 MET A CA 1
ATOM 895 C C . MET A 1 108 ? -47.178 -5.255 91.271 1.00 94.44 108 MET A C 1
ATOM 897 O O . MET A 1 108 ? -46.518 -4.844 90.320 1.00 94.44 108 MET A O 1
ATOM 901 N N . GLU A 1 109 ? -46.941 -6.429 91.863 1.00 93.19 109 GLU A N 1
ATOM 902 C CA . GLU A 1 109 ? -45.924 -7.381 91.400 1.00 93.19 109 GLU A CA 1
ATOM 903 C C . GLU A 1 109 ? -46.179 -7.818 89.955 1.00 93.19 109 GLU A C 1
ATOM 905 O O . GLU A 1 109 ? -45.267 -7.764 89.132 1.00 93.19 109 GLU A O 1
ATOM 910 N N . HIS A 1 110 ? -47.419 -8.180 89.612 1.00 92.56 110 HIS A N 1
ATOM 911 C CA . HIS A 1 110 ? -47.767 -8.575 88.246 1.00 92.56 110 HIS A CA 1
ATOM 912 C C . HIS A 1 110 ? -47.533 -7.447 87.230 1.00 92.56 110 HIS A C 1
ATOM 914 O O . HIS A 1 110 ? -46.856 -7.665 86.230 1.00 92.56 110 HIS A O 1
ATOM 920 N N . VAL A 1 111 ? -48.001 -6.227 87.519 1.00 93.81 111 VAL A N 1
ATOM 921 C CA . VAL A 1 111 ? -47.790 -5.052 86.651 1.00 93.81 111 VAL A CA 1
ATOM 922 C C . VAL A 1 111 ? -46.303 -4.712 86.507 1.00 93.81 111 VAL A C 1
ATOM 924 O O . VAL A 1 111 ? -45.875 -4.273 85.439 1.00 93.81 111 VAL A O 1
ATOM 927 N N . SER A 1 112 ? -45.507 -4.913 87.562 1.00 92.56 112 SER A N 1
ATOM 928 C CA . SER A 1 112 ? -44.054 -4.719 87.531 1.00 92.56 112 SER A CA 1
ATOM 929 C C . SER A 1 112 ? -43.367 -5.731 86.607 1.00 92.56 112 SER A C 1
ATOM 931 O O . SER A 1 112 ? -42.549 -5.346 85.769 1.00 92.56 112 SER A O 1
ATOM 933 N N . LEU A 1 113 ? -43.749 -7.012 86.696 1.00 93.38 113 LEU A N 1
ATOM 934 C CA . LEU A 1 113 ? -43.247 -8.068 85.811 1.00 93.38 113 LEU A CA 1
ATOM 935 C C . LEU A 1 113 ? -43.626 -7.805 84.348 1.00 93.38 113 LEU A C 1
ATOM 937 O O . LEU A 1 113 ? -42.761 -7.871 83.475 1.00 93.38 113 LEU A O 1
ATOM 941 N N . GLU A 1 114 ? -44.879 -7.425 84.083 1.00 94.44 114 GLU A N 1
ATOM 942 C CA . GLU A 1 114 ? -45.330 -7.038 82.741 1.00 94.44 114 GLU A CA 1
ATOM 943 C C . GLU A 1 114 ? -44.552 -5.824 82.211 1.00 94.44 114 GLU A C 1
ATOM 945 O O . GLU A 1 114 ? -44.125 -5.818 81.057 1.00 94.44 114 GLU A O 1
ATOM 950 N N . HIS A 1 115 ? -44.294 -4.809 83.045 1.00 93.69 115 HIS A N 1
ATOM 951 C CA . HIS A 1 115 ? -43.465 -3.660 82.661 1.00 93.69 115 HIS A CA 1
ATOM 952 C C . HIS A 1 115 ? -42.041 -4.070 82.289 1.00 93.69 115 HIS A C 1
ATOM 954 O O . HIS A 1 115 ? -41.482 -3.555 81.317 1.00 93.69 115 HIS A O 1
ATOM 960 N N . GLN A 1 116 ? -41.442 -4.988 83.049 1.00 94.06 116 GLN A N 1
ATOM 961 C CA . GLN A 1 116 ? -40.101 -5.482 82.765 1.00 94.06 116 GLN A CA 1
ATOM 962 C C . GLN A 1 116 ? -40.064 -6.266 81.446 1.00 94.06 116 GLN A C 1
ATOM 964 O O . GLN A 1 116 ? -39.151 -6.068 80.638 1.00 94.06 116 GLN A O 1
ATOM 969 N N . GLU A 1 117 ? -41.073 -7.101 81.190 1.00 94.44 117 GLU A N 1
ATOM 970 C CA . GLU A 1 117 ? -41.205 -7.842 79.937 1.00 94.44 117 GLU A CA 1
ATOM 971 C C . GLU A 1 117 ? -41.405 -6.895 78.744 1.00 94.44 117 GLU A C 1
ATOM 973 O O . GLU A 1 117 ? -40.654 -6.981 77.768 1.00 94.44 117 GLU A O 1
ATOM 978 N N . ILE A 1 118 ? -42.315 -5.920 78.852 1.00 95.69 118 ILE A N 1
ATOM 979 C CA . ILE A 1 118 ? -42.543 -4.882 77.834 1.00 95.69 118 ILE A CA 1
ATOM 980 C C . ILE A 1 118 ? -41.254 -4.112 77.540 1.00 95.69 118 ILE A C 1
ATOM 982 O O . ILE A 1 118 ? -40.919 -3.907 76.373 1.00 95.69 118 ILE A O 1
ATOM 986 N N . ASN A 1 119 ? -40.498 -3.719 78.568 1.00 96.06 119 ASN A N 1
ATOM 987 C CA . ASN A 1 119 ? -39.237 -3.005 78.381 1.00 96.06 119 ASN A CA 1
ATOM 988 C C . ASN A 1 119 ? -38.203 -3.873 77.640 1.00 96.06 119 ASN A C 1
ATOM 990 O O . ASN A 1 119 ? -37.559 -3.411 76.697 1.00 96.06 119 ASN A O 1
ATOM 994 N N . SER A 1 120 ? -38.095 -5.158 77.997 1.00 96.62 120 SER A N 1
ATOM 995 C CA . SER A 1 120 ? -37.202 -6.099 77.306 1.00 96.62 120 SER A CA 1
ATOM 996 C C . SER A 1 120 ? -37.586 -6.300 75.830 1.00 96.62 120 SER A C 1
ATOM 998 O O . SER A 1 120 ? -36.718 -6.338 74.952 1.00 96.62 120 SER A O 1
ATOM 1000 N N . LEU A 1 121 ? -38.889 -6.372 75.534 1.00 96.94 121 LEU A N 1
ATOM 1001 C CA . LEU A 1 121 ? -39.415 -6.483 74.175 1.00 96.94 121 LEU A CA 1
ATOM 1002 C C . LEU A 1 121 ? -39.179 -5.199 73.378 1.00 96.94 121 LEU A C 1
ATOM 1004 O O . LEU A 1 121 ? -38.791 -5.269 72.213 1.00 96.94 121 LEU A O 1
ATOM 1008 N N . MET A 1 122 ? -39.358 -4.035 74.002 1.00 96.25 122 MET A N 1
ATOM 1009 C CA . MET A 1 122 ? -39.116 -2.737 73.380 1.00 96.25 122 MET A CA 1
ATOM 1010 C C . MET A 1 122 ? -37.642 -2.565 73.001 1.00 96.25 122 MET A C 1
ATOM 1012 O O . MET A 1 122 ? -37.355 -2.158 71.879 1.00 96.25 122 MET A O 1
ATOM 1016 N N . GLN A 1 123 ? -36.707 -2.950 73.876 1.00 96.62 123 GLN A N 1
ATOM 1017 C CA . GLN A 1 123 ? -35.273 -2.929 73.565 1.00 96.62 123 GLN A CA 1
ATOM 1018 C C . GLN A 1 123 ? -34.926 -3.840 72.383 1.00 96.62 123 GLN A C 1
ATOM 1020 O O . GLN A 1 123 ? -34.222 -3.421 71.463 1.00 96.62 123 GLN A O 1
ATOM 1025 N N . ARG A 1 124 ? -35.456 -5.071 72.372 1.00 97.00 124 ARG A N 1
ATOM 1026 C CA . ARG A 1 124 ? -35.232 -6.016 71.269 1.00 97.00 124 ARG A CA 1
ATOM 1027 C C . ARG A 1 124 ? -35.806 -5.492 69.954 1.00 97.00 124 ARG A C 1
ATOM 1029 O O . ARG A 1 124 ? -35.155 -5.608 68.922 1.00 97.00 124 ARG A O 1
ATOM 1036 N N . LYS A 1 125 ? -36.996 -4.887 69.994 1.00 97.69 125 LYS A N 1
ATOM 1037 C CA . LYS A 1 125 ? -37.622 -4.259 68.828 1.00 97.69 125 LYS A CA 1
ATOM 1038 C C . LYS A 1 125 ? -36.764 -3.116 68.280 1.00 97.69 125 LYS A C 1
ATOM 1040 O O . LYS A 1 125 ? -36.501 -3.109 67.085 1.00 97.69 125 LYS A O 1
ATOM 1045 N N . SER A 1 126 ? -36.280 -2.211 69.134 1.00 96.50 126 SER A N 1
ATOM 1046 C CA . SER A 1 126 ? -35.413 -1.105 68.704 1.00 96.50 126 SER A CA 1
ATOM 1047 C C . SER A 1 126 ? -34.128 -1.602 68.035 1.00 96.50 126 SER A C 1
ATOM 1049 O O . SER A 1 126 ? -33.752 -1.084 66.989 1.00 96.50 126 SER A O 1
ATOM 1051 N N . ALA A 1 127 ? -33.492 -2.646 68.579 1.00 97.62 127 ALA A N 1
ATOM 1052 C CA . ALA A 1 127 ? -32.301 -3.245 67.970 1.00 97.62 127 ALA A CA 1
ATOM 1053 C C . ALA A 1 127 ? -32.587 -3.830 66.572 1.00 97.62 127 ALA A C 1
ATOM 1055 O O . ALA A 1 127 ? -31.813 -3.619 65.640 1.00 97.62 127 ALA A O 1
ATOM 1056 N N . VAL A 1 128 ? -33.725 -4.515 66.409 1.00 97.88 128 VAL A N 1
ATOM 1057 C CA . VAL A 1 128 ? -34.163 -5.050 65.108 1.00 97.88 128 VAL A CA 1
ATOM 1058 C C . VAL A 1 128 ? -34.500 -3.926 64.124 1.00 97.88 128 VAL A C 1
ATOM 1060 O O . VAL A 1 128 ? -34.140 -4.018 62.952 1.00 97.88 128 VAL A O 1
ATOM 1063 N N . ASP A 1 129 ? -35.154 -2.852 64.571 1.00 97.62 129 ASP A N 1
ATOM 1064 C CA . ASP A 1 129 ? -35.481 -1.698 63.725 1.00 97.62 129 ASP A CA 1
ATOM 1065 C C . ASP A 1 129 ? -34.205 -0.984 63.231 1.00 97.62 129 ASP A C 1
ATOM 1067 O O . ASP A 1 129 ? -34.120 -0.600 62.059 1.00 97.62 129 ASP A O 1
ATOM 1071 N N . GLU A 1 130 ? -33.180 -0.866 64.082 1.00 97.50 130 GLU A N 1
ATOM 1072 C CA . GLU A 1 130 ? -31.862 -0.343 63.702 1.00 97.50 130 GLU A CA 1
ATOM 1073 C C . GLU A 1 130 ? -31.144 -1.242 62.688 1.00 97.50 130 GLU A C 1
ATOM 1075 O O . GLU A 1 130 ? -30.599 -0.743 61.698 1.00 97.50 130 GLU A O 1
ATOM 1080 N N . GLU A 1 131 ? -31.150 -2.561 62.894 1.00 97.81 131 GLU A N 1
ATOM 1081 C CA . GLU A 1 131 ? -30.569 -3.519 61.950 1.00 97.81 131 GLU A CA 1
ATOM 1082 C C . GLU A 1 131 ? -31.296 -3.474 60.601 1.00 97.81 131 GLU A C 1
ATOM 1084 O O . GLU A 1 131 ? -30.663 -3.382 59.550 1.00 97.81 131 GLU A O 1
ATOM 1089 N N . ASN A 1 132 ? -32.627 -3.432 60.614 1.00 98.06 132 ASN A N 1
ATOM 1090 C CA . ASN A 1 132 ? -33.431 -3.343 59.403 1.00 98.06 132 ASN A CA 1
ATOM 1091 C C . ASN A 1 132 ? -33.160 -2.032 58.641 1.00 98.06 132 ASN A C 1
ATOM 1093 O O . ASN A 1 132 ? -33.037 -2.029 57.414 1.00 98.06 132 ASN A O 1
ATOM 1097 N N . ALA A 1 133 ? -32.986 -0.912 59.352 1.00 98.25 133 ALA A N 1
ATOM 1098 C CA . ALA A 1 133 ? -32.571 0.352 58.747 1.00 98.25 133 ALA A CA 1
ATOM 1099 C C . ALA A 1 133 ? -31.164 0.266 58.124 1.00 98.25 133 ALA A C 1
ATOM 1101 O O . ALA A 1 133 ? -30.955 0.760 57.010 1.00 98.25 133 ALA A O 1
ATOM 1102 N N . ARG A 1 134 ? -30.208 -0.394 58.796 1.00 98.31 134 ARG A N 1
ATOM 1103 C CA . ARG A 1 134 ? -28.856 -0.641 58.261 1.00 98.31 134 ARG A CA 1
ATOM 1104 C C . ARG A 1 134 ? -28.901 -1.502 57.000 1.00 98.31 134 ARG A C 1
ATOM 1106 O O . ARG A 1 134 ? -28.383 -1.074 55.971 1.00 98.31 134 ARG A O 1
ATOM 1113 N N . LEU A 1 135 ? -29.592 -2.640 57.038 1.00 98.25 135 LEU A N 1
ATOM 1114 C CA . LEU A 1 135 ? -29.738 -3.547 55.895 1.00 98.25 135 LEU A CA 1
ATOM 1115 C C . LEU A 1 135 ? -30.432 -2.868 54.711 1.00 98.25 135 LEU A C 1
ATOM 1117 O O . LEU A 1 135 ? -30.006 -3.021 53.567 1.00 98.25 135 LEU A O 1
ATOM 1121 N N . LYS A 1 136 ? -31.459 -2.048 54.962 1.00 98.31 136 LYS A N 1
ATOM 1122 C CA . LYS A 1 136 ? -32.130 -1.271 53.911 1.00 98.31 136 LYS A CA 1
ATOM 1123 C C . LYS A 1 136 ? -31.185 -0.265 53.248 1.00 98.31 136 LYS A C 1
ATOM 1125 O O . LYS A 1 136 ? -31.230 -0.096 52.027 1.00 98.31 136 LYS A O 1
ATOM 1130 N N . ASN A 1 137 ? -30.314 0.381 54.022 1.00 97.94 137 ASN A N 1
ATOM 1131 C CA . ASN A 1 137 ? -29.293 1.282 53.487 1.00 97.94 137 ASN A CA 1
ATOM 1132 C C . ASN A 1 137 ? -28.225 0.527 52.683 1.00 97.94 137 ASN A C 1
ATOM 1134 O O . ASN A 1 137 ? -27.867 0.964 51.588 1.00 97.94 137 ASN A O 1
ATOM 1138 N N . GLU A 1 138 ? -27.750 -0.620 53.173 1.00 98.25 138 GLU A N 1
ATOM 1139 C CA . GLU A 1 138 ? -26.802 -1.476 52.450 1.00 98.25 138 GLU A CA 1
ATOM 1140 C C . GLU A 1 138 ? -27.387 -1.997 51.137 1.00 98.25 138 GLU A C 1
ATOM 1142 O O . GLU A 1 138 ? -26.735 -1.897 50.096 1.00 98.25 138 GLU A O 1
ATOM 1147 N N . PHE A 1 139 ? -28.641 -2.451 51.147 1.00 98.06 139 PHE A N 1
ATOM 1148 C CA . PHE A 1 139 ? -29.348 -2.885 49.946 1.00 98.06 139 PHE A CA 1
ATOM 1149 C C . PHE A 1 139 ? -29.470 -1.751 48.921 1.00 98.06 139 PHE A C 1
ATOM 1151 O O . PHE A 1 139 ? -29.149 -1.936 47.745 1.00 98.06 139 PHE A O 1
ATOM 1158 N N . CYS A 1 140 ? -29.864 -0.549 49.354 1.00 98.25 140 CYS A N 1
ATOM 1159 C CA . CYS A 1 140 ? -29.908 0.628 48.485 1.00 98.25 140 CYS A CA 1
ATOM 1160 C C . CYS A 1 140 ? -28.528 0.963 47.893 1.00 98.25 140 CYS A C 1
ATOM 1162 O O . CYS A 1 140 ? -28.428 1.272 46.702 1.00 98.25 140 CYS A O 1
ATOM 1164 N N . ASN A 1 141 ? -27.466 0.880 48.698 1.00 98.38 141 ASN A N 1
ATOM 1165 C CA . ASN A 1 141 ? -26.094 1.136 48.260 1.00 98.38 141 ASN A CA 1
ATOM 1166 C C . ASN A 1 141 ? -25.607 0.091 47.248 1.00 98.38 141 ASN A C 1
ATOM 1168 O O . ASN A 1 141 ? -25.031 0.456 46.222 1.00 98.38 141 ASN A O 1
ATOM 1172 N N . LEU A 1 142 ? -25.857 -1.195 47.500 1.00 98.25 142 LEU A N 1
ATOM 1173 C CA . LEU A 1 142 ? -25.511 -2.282 46.583 1.00 98.25 142 LEU A CA 1
ATOM 1174 C C . LEU A 1 142 ? -26.289 -2.178 45.272 1.00 98.25 142 LEU A C 1
ATOM 1176 O O . LEU A 1 142 ? -25.692 -2.276 44.203 1.00 98.25 142 LEU A O 1
ATOM 1180 N N . ASN A 1 143 ? -27.591 -1.897 45.333 1.00 98.25 143 ASN A N 1
ATOM 1181 C CA . ASN A 1 143 ? -28.420 -1.705 44.146 1.00 98.25 143 ASN A CA 1
ATOM 1182 C C . ASN A 1 143 ? -27.939 -0.518 43.293 1.00 98.25 143 ASN A C 1
ATOM 1184 O O . ASN A 1 143 ? -27.947 -0.596 42.066 1.00 98.25 143 ASN A O 1
ATOM 1188 N N . ARG A 1 144 ? -27.472 0.571 43.922 1.00 98.38 144 ARG A N 1
ATOM 1189 C CA . ARG A 1 144 ? -26.844 1.693 43.206 1.00 98.38 144 ARG A CA 1
ATOM 1190 C C . ARG A 1 144 ? -25.553 1.255 42.515 1.00 98.38 144 ARG A C 1
ATOM 1192 O O . ARG A 1 144 ? -25.450 1.403 41.304 1.00 98.38 144 ARG A O 1
ATOM 1199 N N . LYS A 1 145 ? -24.631 0.617 43.248 1.00 98.50 145 LYS A N 1
ATOM 1200 C CA . LYS A 1 145 ? -23.370 0.097 42.686 1.00 98.50 145 LYS A CA 1
ATOM 1201 C C . LYS A 1 145 ? -23.603 -0.870 41.526 1.00 98.50 145 LYS A C 1
ATOM 1203 O O . LYS A 1 145 ? -22.865 -0.832 40.549 1.00 98.50 145 LYS A O 1
ATOM 1208 N N . PHE A 1 146 ? -24.621 -1.725 41.621 1.00 98.19 146 PHE A N 1
ATOM 1209 C CA . PHE A 1 146 ? -24.993 -2.645 40.551 1.00 98.19 146 PHE A CA 1
ATOM 1210 C C . PHE A 1 146 ? -25.434 -1.897 39.287 1.00 98.19 146 PHE A C 1
ATOM 1212 O O . PHE A 1 146 ? -24.963 -2.214 38.196 1.00 98.19 146 PHE A O 1
ATOM 1219 N N . LYS A 1 147 ? -26.285 -0.872 39.426 1.00 98.62 147 LYS A N 1
ATOM 1220 C CA . LYS A 1 147 ? -26.711 -0.029 38.299 1.00 98.62 147 LYS A CA 1
ATOM 1221 C C . LYS A 1 147 ? -25.538 0.721 37.673 1.00 98.62 147 LYS A C 1
ATOM 1223 O O . LYS A 1 147 ? -25.394 0.682 36.455 1.00 98.62 147 LYS A O 1
ATOM 1228 N N . ASP A 1 148 ? -24.678 1.318 38.496 1.00 98.44 148 ASP A N 1
ATOM 1229 C CA . ASP A 1 148 ? -23.492 2.042 38.030 1.00 98.44 148 ASP A CA 1
ATOM 1230 C C . ASP A 1 148 ? -22.551 1.104 37.254 1.00 98.44 148 ASP A C 1
ATOM 1232 O O . ASP A 1 148 ? -22.149 1.411 36.133 1.00 98.44 148 ASP A O 1
ATOM 1236 N N . LYS A 1 149 ? -22.274 -0.093 37.793 1.00 98.56 149 LYS A N 1
ATOM 1237 C CA . LYS A 1 149 ? -21.431 -1.104 37.132 1.00 98.56 149 LYS A CA 1
ATOM 1238 C C . LYS A 1 149 ? -22.052 -1.658 35.854 1.00 98.56 149 LYS A C 1
ATOM 1240 O O . LYS A 1 149 ? -21.336 -1.893 34.885 1.00 98.56 149 LYS A O 1
ATOM 1245 N N . SER A 1 150 ? -23.369 -1.849 35.825 1.00 98.38 150 SER A N 1
ATOM 1246 C CA . SER A 1 150 ? -24.081 -2.252 34.611 1.00 98.38 150 SER A CA 1
ATOM 1247 C C . SER A 1 150 ? -23.980 -1.189 33.514 1.00 98.38 150 SER A C 1
ATOM 1249 O O . SER A 1 150 ? -23.855 -1.542 32.341 1.00 98.38 150 SER A O 1
ATOM 1251 N N . GLN A 1 151 ? -24.037 0.096 33.873 1.00 98.31 151 GLN A N 1
ATOM 1252 C CA . GLN A 1 151 ? -23.894 1.192 32.918 1.00 98.31 151 GLN A CA 1
ATOM 1253 C C . GLN A 1 151 ? -22.446 1.326 32.425 1.00 98.31 151 GLN A C 1
ATOM 1255 O O . GLN A 1 151 ? -22.225 1.362 31.220 1.00 98.31 151 GLN A O 1
ATOM 1260 N N . GLU A 1 152 ? -21.457 1.273 33.323 1.00 98.12 152 GLU A N 1
ATOM 1261 C CA . GLU A 1 152 ? -20.026 1.279 32.974 1.00 98.12 152 GLU A CA 1
ATOM 1262 C C . GLU A 1 152 ? -19.668 0.130 32.015 1.00 98.12 152 GLU A C 1
ATOM 1264 O O . GLU A 1 152 ? -18.939 0.319 31.037 1.00 98.12 152 GLU A O 1
ATOM 1269 N N . LEU A 1 153 ? -20.228 -1.063 32.251 1.00 98.19 153 LEU A N 1
ATOM 1270 C CA . LEU A 1 153 ? -20.061 -2.215 31.366 1.00 98.19 153 LEU A CA 1
ATOM 1271 C C . LEU A 1 153 ? -20.660 -1.959 29.978 1.00 98.19 153 LEU A C 1
ATOM 1273 O O . LEU A 1 153 ? -20.043 -2.310 28.969 1.00 98.19 153 LEU A O 1
ATOM 1277 N N . LYS A 1 154 ? -21.849 -1.350 29.918 1.00 98.44 154 LYS A N 1
ATOM 1278 C CA . LYS A 1 154 ? -22.514 -1.002 28.658 1.00 98.44 154 LYS A CA 1
ATOM 1279 C C . LYS A 1 154 ? -21.680 0.002 27.858 1.00 98.44 154 LYS A C 1
ATOM 1281 O O . LYS A 1 154 ? -21.393 -0.258 26.692 1.00 98.44 154 LYS A O 1
ATOM 1286 N N . ASP A 1 155 ? -21.220 1.072 28.497 1.00 98.31 155 ASP A N 1
ATOM 1287 C CA . ASP A 1 155 ? -20.433 2.126 27.850 1.00 98.31 155 ASP A CA 1
ATOM 1288 C C . ASP A 1 155 ? -19.076 1.596 27.362 1.00 98.31 155 ASP A C 1
ATOM 1290 O O . ASP A 1 155 ? -18.647 1.879 26.241 1.00 98.31 155 ASP A O 1
ATOM 1294 N N . THR A 1 156 ? -18.420 0.750 28.165 1.00 97.62 156 THR A N 1
ATOM 1295 C CA . THR A 1 156 ? -17.153 0.105 27.786 1.00 97.62 156 THR A CA 1
ATOM 1296 C C . THR A 1 156 ? -17.342 -0.829 26.592 1.00 97.62 156 THR A C 1
ATOM 1298 O O . THR A 1 156 ? -16.521 -0.827 25.674 1.00 97.62 156 THR A O 1
ATOM 1301 N N . LYS A 1 157 ? -18.442 -1.595 26.559 1.00 98.44 157 LYS A N 1
ATOM 1302 C CA . LYS A 1 157 ? -18.775 -2.477 25.433 1.00 98.44 157 LYS A CA 1
ATOM 1303 C C . LYS A 1 157 ? -19.036 -1.683 24.152 1.00 98.44 157 LYS A C 1
ATOM 1305 O O . LYS A 1 157 ? -18.502 -2.044 23.107 1.00 98.44 157 LYS A O 1
ATOM 1310 N N . GLU A 1 158 ? -19.803 -0.598 24.224 1.00 98.06 158 GLU A N 1
ATOM 1311 C CA . GLU A 1 158 ? -20.059 0.277 23.071 1.00 98.06 158 GLU A CA 1
ATOM 1312 C C . GLU A 1 158 ? -18.775 0.960 22.574 1.00 98.06 158 GLU A C 1
ATOM 1314 O O . GLU A 1 158 ? -18.537 1.041 21.368 1.00 98.06 158 GLU A O 1
ATOM 1319 N N . CYS A 1 159 ? -17.910 1.410 23.487 1.00 97.94 159 CYS A N 1
ATOM 1320 C CA . CYS A 1 159 ? -16.604 1.979 23.152 1.00 97.94 159 CYS A CA 1
ATOM 1321 C C . CYS A 1 159 ? -15.698 0.953 22.450 1.00 97.94 159 CYS A C 1
ATOM 1323 O O . CYS A 1 159 ? -15.117 1.250 21.403 1.00 97.94 159 CYS A O 1
ATOM 1325 N N . ALA A 1 160 ? -15.626 -0.273 22.978 1.00 98.00 160 ALA A N 1
ATOM 1326 C CA . ALA A 1 160 ? -14.862 -1.363 22.378 1.00 98.00 160 ALA A CA 1
ATOM 1327 C C . ALA A 1 160 ? -15.372 -1.709 20.970 1.00 98.00 160 ALA A C 1
ATOM 1329 O O . ALA A 1 160 ? -14.567 -1.803 20.047 1.00 98.00 160 ALA A O 1
ATOM 1330 N N . GLN A 1 161 ? -16.692 -1.802 20.781 1.00 98.31 161 GLN A N 1
ATOM 1331 C CA . GLN A 1 161 ? -17.306 -2.060 19.472 1.00 98.31 161 GLN A CA 1
ATOM 1332 C C . GLN A 1 161 ? -17.015 -0.950 18.457 1.00 98.31 161 GLN A C 1
ATOM 1334 O O . GLN A 1 161 ? -16.671 -1.236 17.312 1.00 98.31 161 GLN A O 1
ATOM 1339 N N . LYS A 1 162 ? -17.094 0.326 18.862 1.00 98.38 162 LYS A N 1
ATOM 1340 C CA . LYS A 1 162 ? -16.730 1.451 17.983 1.00 98.38 162 LYS A CA 1
ATOM 1341 C C . LYS A 1 162 ? -15.264 1.383 17.559 1.00 98.38 162 LYS A C 1
ATOM 1343 O O . LYS A 1 162 ? -14.960 1.615 16.392 1.00 98.38 162 LYS A O 1
ATOM 1348 N N . LYS A 1 163 ? -14.361 1.050 18.487 1.00 98.12 163 LYS A N 1
ATOM 1349 C CA . LYS A 1 163 ? -12.931 0.891 18.192 1.00 98.12 163 LYS A CA 1
ATOM 1350 C C . LYS A 1 163 ? -12.665 -0.309 17.280 1.00 98.12 163 LYS A C 1
ATOM 1352 O O . LYS A 1 163 ? -11.824 -0.219 16.393 1.00 98.12 163 LYS A O 1
ATOM 1357 N N . GLU A 1 164 ? -13.381 -1.412 17.471 1.00 98.19 164 GLU A N 1
ATOM 1358 C CA . GLU A 1 164 ? -13.293 -2.595 16.612 1.00 98.19 164 GLU A CA 1
ATOM 1359 C C . GLU A 1 164 ? -13.748 -2.290 15.179 1.00 98.19 164 GLU A C 1
ATOM 1361 O O . GLU A 1 164 ? -13.028 -2.608 14.234 1.00 98.19 164 GLU A O 1
ATOM 1366 N N . GLU A 1 165 ? -14.872 -1.592 15.004 1.00 98.25 165 GLU A N 1
ATOM 1367 C CA . GLU A 1 165 ? -15.347 -1.194 13.674 1.00 98.25 165 GLU A CA 1
ATOM 1368 C C . GLU A 1 165 ? -14.398 -0.183 13.010 1.00 98.25 165 GLU A C 1
ATOM 1370 O O . GLU A 1 165 ? -14.087 -0.306 11.826 1.00 98.25 165 GLU A O 1
ATOM 1375 N N . GLN A 1 166 ? -13.847 0.771 13.771 1.00 98.25 166 GLN A N 1
ATOM 1376 C CA . GLN A 1 166 ? -12.795 1.656 13.261 1.00 98.25 166 GLN A CA 1
ATOM 1377 C C . GLN A 1 166 ? -11.558 0.873 12.805 1.00 98.25 166 GLN A C 1
ATOM 1379 O O . GLN A 1 166 ? -11.064 1.102 11.702 1.00 98.25 166 GLN A O 1
ATOM 1384 N N . ASN A 1 167 ? -11.080 -0.083 13.606 1.00 98.31 167 ASN A N 1
ATOM 1385 C CA . ASN A 1 167 ? -9.953 -0.938 13.232 1.00 98.31 167 ASN A CA 1
ATOM 1386 C C . ASN A 1 167 ? -10.261 -1.748 11.967 1.00 98.31 167 ASN A C 1
ATOM 1388 O O . ASN A 1 167 ? -9.408 -1.862 11.089 1.00 98.31 167 ASN A O 1
ATOM 1392 N N . ARG A 1 168 ? -11.485 -2.270 11.840 1.00 98.69 168 ARG A N 1
ATOM 1393 C CA . ARG A 1 168 ? -11.939 -3.002 10.654 1.00 98.69 168 ARG A CA 1
ATOM 1394 C C . ARG A 1 168 ? -11.891 -2.135 9.395 1.00 98.69 168 ARG A C 1
ATOM 1396 O O . ARG A 1 168 ? -11.416 -2.601 8.361 1.00 98.69 168 ARG A O 1
ATOM 1403 N N . LEU A 1 169 ? -12.336 -0.879 9.480 1.00 98.50 169 LEU A N 1
ATOM 1404 C CA . LEU A 1 169 ? -12.258 0.077 8.371 1.00 98.50 169 LEU A CA 1
ATOM 1405 C C . LEU A 1 169 ? -10.806 0.407 7.998 1.00 98.50 169 LEU A C 1
ATOM 1407 O O . LEU A 1 169 ? -10.465 0.398 6.817 1.00 98.50 169 LEU A O 1
ATOM 1411 N N . VAL A 1 170 ? -9.937 0.639 8.987 1.00 98.56 170 VAL A N 1
ATOM 1412 C CA . VAL A 1 170 ? -8.507 0.907 8.749 1.00 98.56 170 VAL A CA 1
ATOM 1413 C C . VAL A 1 170 ? -7.830 -0.279 8.061 1.00 98.56 170 VAL A C 1
ATOM 1415 O O . VAL A 1 170 ? -7.117 -0.084 7.080 1.00 98.56 170 VAL A O 1
ATOM 1418 N N . ILE A 1 171 ? -8.087 -1.507 8.521 1.00 98.56 171 ILE A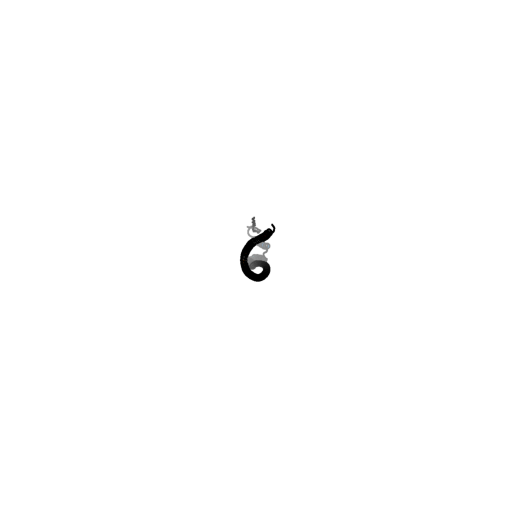 N 1
ATOM 1419 C CA . ILE A 1 171 ? -7.544 -2.723 7.897 1.00 98.56 171 ILE A CA 1
ATOM 1420 C C . ILE A 1 171 ? -8.008 -2.833 6.442 1.00 98.56 171 ILE A C 1
ATOM 1422 O O . ILE A 1 171 ? -7.181 -3.064 5.563 1.00 98.56 171 ILE A O 1
ATOM 1426 N N . LYS A 1 172 ? -9.299 -2.603 6.168 1.00 98.56 172 LYS A N 1
ATOM 1427 C CA . LYS A 1 172 ? -9.839 -2.644 4.803 1.00 98.56 172 LYS A CA 1
ATOM 1428 C C . LYS A 1 172 ? -9.140 -1.639 3.877 1.00 98.56 172 LYS A C 1
ATOM 1430 O O . LYS A 1 172 ? -8.736 -2.013 2.779 1.00 98.56 172 LYS A O 1
ATOM 1435 N N . ASN A 1 173 ? -8.948 -0.400 4.329 1.00 98.56 173 ASN A N 1
ATOM 1436 C CA . ASN A 1 173 ? -8.258 0.627 3.542 1.00 98.56 173 ASN A CA 1
ATOM 1437 C C . ASN A 1 173 ? -6.796 0.239 3.261 1.00 98.56 173 ASN A C 1
ATOM 1439 O O . ASN A 1 173 ? -6.340 0.329 2.124 1.00 98.56 173 ASN A O 1
ATOM 1443 N N . LEU A 1 174 ? -6.074 -0.263 4.270 1.00 98.56 174 LEU A N 1
ATOM 1444 C CA . LEU A 1 174 ? -4.689 -0.722 4.105 1.00 98.56 174 LEU A CA 1
ATOM 1445 C C . LEU A 1 174 ? -4.579 -1.916 3.145 1.00 98.56 174 LEU A C 1
ATOM 1447 O O . LEU A 1 174 ? -3.613 -2.025 2.389 1.00 98.56 174 LEU A O 1
ATOM 1451 N N . GLU A 1 175 ? -5.558 -2.822 3.142 1.00 98.56 175 GLU A N 1
ATOM 1452 C CA . GLU A 1 175 ? -5.615 -3.922 2.178 1.00 98.56 175 GLU A CA 1
ATOM 1453 C C . GLU A 1 175 ? -5.841 -3.434 0.742 1.00 98.56 175 GLU A C 1
ATOM 1455 O O . GLU A 1 175 ? -5.254 -3.988 -0.191 1.00 98.56 175 GLU A O 1
ATOM 1460 N N . GLU A 1 176 ? -6.673 -2.410 0.549 1.00 98.38 176 GLU A N 1
ATOM 1461 C CA . GLU A 1 176 ? -6.907 -1.781 -0.754 1.00 98.38 176 GLU A CA 1
ATOM 1462 C C . GLU A 1 176 ? -5.651 -1.055 -1.262 1.00 98.38 176 GLU A C 1
ATOM 1464 O O . GLU A 1 176 ? -5.228 -1.297 -2.396 1.00 98.38 176 GLU A O 1
ATOM 1469 N N . GLU A 1 177 ? -4.980 -0.271 -0.413 1.00 98.38 177 GLU A N 1
ATOM 1470 C CA . GLU A 1 177 ? -3.696 0.364 -0.744 1.00 98.38 177 GLU A CA 1
ATOM 1471 C C . GLU A 1 177 ? -2.620 -0.672 -1.087 1.00 98.38 177 GLU A C 1
ATOM 1473 O O . GLU A 1 177 ? -1.925 -0.543 -2.096 1.00 98.38 177 GLU A O 1
ATOM 1478 N N . LYS A 1 178 ? -2.520 -1.757 -0.307 1.00 98.62 178 LYS A N 1
ATOM 1479 C CA . LYS A 1 178 ? -1.592 -2.863 -0.581 1.00 98.62 178 LYS A CA 1
ATOM 1480 C C . LYS A 1 178 ? -1.865 -3.512 -1.938 1.00 98.62 178 LYS A C 1
ATOM 1482 O O . LYS A 1 178 ? -0.920 -3.827 -2.661 1.00 98.62 178 LYS A O 1
ATOM 1487 N N . LYS A 1 179 ? -3.135 -3.730 -2.298 1.00 98.56 179 LYS A N 1
ATOM 1488 C CA . LYS A 1 179 ? -3.510 -4.251 -3.624 1.00 98.56 179 LYS A CA 1
ATOM 1489 C C . LYS A 1 179 ? -3.082 -3.284 -4.729 1.00 98.56 179 LYS A C 1
ATOM 1491 O O . LYS A 1 179 ? -2.474 -3.732 -5.697 1.00 98.56 179 LYS A O 1
ATOM 1496 N N . GLY A 1 180 ? -3.332 -1.984 -4.559 1.00 98.44 180 GLY A N 1
ATOM 1497 C CA . GLY A 1 180 ? -2.907 -0.949 -5.505 1.00 98.44 180 GLY A CA 1
ATOM 1498 C C . GLY A 1 180 ? -1.388 -0.902 -5.698 1.00 98.44 180 GLY A C 1
ATOM 1499 O O . GLY A 1 180 ? -0.904 -0.933 -6.829 1.00 98.44 180 GLY A O 1
ATOM 1500 N N . LEU A 1 181 ? -0.624 -0.920 -4.601 1.00 98.44 181 LEU A N 1
ATOM 1501 C CA . LEU A 1 181 ? 0.840 -0.959 -4.638 1.00 98.44 181 LEU A CA 1
ATOM 1502 C C . LEU A 1 181 ? 1.370 -2.229 -5.308 1.00 98.44 181 LEU A C 1
ATOM 1504 O O . LEU A 1 181 ? 2.304 -2.153 -6.100 1.00 98.44 181 LEU A O 1
ATOM 1508 N N . ASN A 1 182 ? 0.761 -3.388 -5.050 1.00 98.56 182 ASN A N 1
ATOM 1509 C CA . ASN A 1 182 ? 1.155 -4.638 -5.699 1.00 98.56 182 ASN A CA 1
ATOM 1510 C C . ASN A 1 182 ? 0.955 -4.603 -7.220 1.00 98.56 182 ASN A C 1
ATOM 1512 O O . ASN A 1 182 ? 1.818 -5.096 -7.945 1.00 98.56 182 ASN A O 1
ATOM 1516 N N . ILE A 1 183 ? -0.148 -4.017 -7.701 1.00 98.56 183 ILE A N 1
ATOM 1517 C CA . ILE A 1 183 ? -0.394 -3.836 -9.141 1.00 98.56 183 ILE A CA 1
ATOM 1518 C C . ILE A 1 183 ? 0.687 -2.929 -9.740 1.00 98.56 183 ILE A C 1
ATOM 1520 O O . ILE A 1 183 ? 1.350 -3.319 -10.695 1.00 98.56 183 ILE A O 1
ATOM 1524 N N . CYS A 1 184 ? 0.949 -1.779 -9.111 1.00 98.31 184 CYS A N 1
ATOM 1525 C CA . CYS A 1 184 ? 1.992 -0.848 -9.548 1.00 98.31 184 CYS A CA 1
ATOM 1526 C C . CYS A 1 184 ? 3.384 -1.507 -9.597 1.00 98.31 184 CYS A C 1
ATOM 1528 O O . CYS A 1 184 ? 4.119 -1.358 -10.573 1.00 98.31 184 CYS A O 1
ATOM 1530 N N . CYS A 1 185 ? 3.739 -2.300 -8.582 1.00 98.44 185 CYS A N 1
ATOM 1531 C CA . CYS A 1 185 ? 4.984 -3.068 -8.570 1.00 98.44 185 CYS A CA 1
ATOM 1532 C C . CYS A 1 185 ? 5.065 -4.066 -9.735 1.00 98.44 185 CYS A C 1
ATOM 1534 O O . CYS A 1 185 ? 6.126 -4.199 -10.346 1.00 98.44 185 CYS A O 1
ATOM 1536 N N . ALA A 1 186 ? 3.970 -4.761 -10.058 1.00 98.50 186 ALA A N 1
ATOM 1537 C CA . ALA A 1 186 ? 3.928 -5.694 -11.182 1.00 98.50 186 ALA A CA 1
ATOM 1538 C C . ALA A 1 186 ? 4.118 -4.977 -12.532 1.00 98.50 186 ALA A C 1
ATOM 1540 O O . ALA A 1 186 ? 4.895 -5.447 -13.367 1.00 98.50 186 ALA A O 1
ATOM 1541 N N . ASP A 1 187 ? 3.483 -3.817 -12.715 1.00 98.56 187 ASP A N 1
ATOM 1542 C CA . ASP A 1 187 ? 3.613 -3.002 -13.927 1.00 98.56 187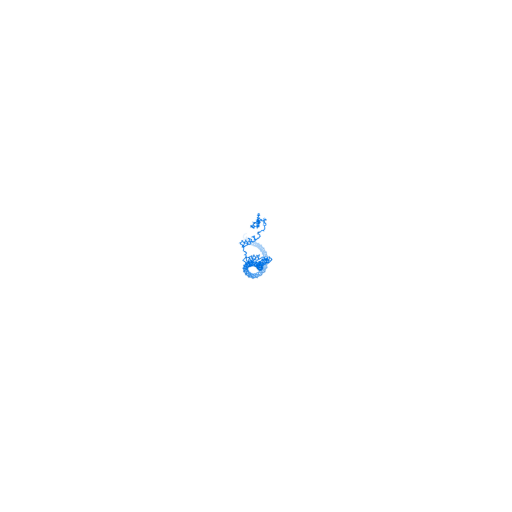 ASP A CA 1
ATOM 1543 C C . ASP A 1 187 ? 5.047 -2.482 -14.107 1.00 98.56 187 ASP A C 1
ATOM 1545 O O . ASP A 1 187 ? 5.652 -2.668 -15.167 1.00 98.56 187 ASP A O 1
ATOM 1549 N N . LEU A 1 188 ? 5.638 -1.928 -13.041 1.00 98.50 188 LEU A N 1
ATOM 1550 C CA . LEU A 1 188 ? 7.025 -1.451 -13.043 1.00 98.50 188 LEU A CA 1
ATOM 1551 C C . LEU A 1 188 ? 8.026 -2.574 -13.336 1.00 98.50 188 LEU A C 1
ATOM 1553 O O . LEU A 1 188 ? 8.993 -2.359 -14.068 1.00 98.50 188 LEU A O 1
ATOM 1557 N N . LEU A 1 189 ? 7.802 -3.780 -12.802 1.00 98.69 189 LEU A N 1
ATOM 1558 C CA . LEU A 1 189 ? 8.628 -4.951 -13.112 1.00 98.69 189 LEU A CA 1
ATOM 1559 C C . LEU A 1 189 ? 8.520 -5.349 -14.589 1.00 98.69 189 LEU A C 1
ATOM 1561 O O . LEU A 1 189 ? 9.537 -5.640 -15.221 1.00 98.69 189 LEU A O 1
ATOM 1565 N N . SER A 1 190 ? 7.309 -5.328 -15.150 1.00 98.62 190 SER A N 1
ATOM 1566 C CA . SER A 1 190 ? 7.079 -5.580 -16.576 1.00 98.62 190 SER A CA 1
ATOM 1567 C C . SER A 1 190 ? 7.819 -4.561 -17.453 1.00 98.62 190 SER A C 1
ATOM 1569 O O . SER A 1 190 ? 8.488 -4.942 -18.418 1.00 98.62 190 SER A O 1
ATOM 1571 N N . ASP A 1 191 ? 7.754 -3.275 -17.114 1.00 98.62 191 ASP A N 1
ATOM 1572 C CA . ASP A 1 191 ? 8.416 -2.222 -17.889 1.00 98.62 191 ASP A CA 1
ATOM 1573 C C . ASP A 1 191 ? 9.942 -2.273 -17.770 1.00 98.62 191 ASP A C 1
ATOM 1575 O O . ASP A 1 191 ? 10.641 -2.118 -18.776 1.00 98.62 191 ASP A O 1
ATOM 1579 N N . LEU A 1 192 ? 10.473 -2.603 -16.588 1.00 98.50 192 LEU A N 1
ATOM 1580 C CA . LEU A 1 192 ? 11.901 -2.880 -16.405 1.00 98.50 192 LEU A CA 1
ATOM 1581 C C . LEU A 1 192 ? 12.385 -4.014 -17.314 1.00 98.50 192 LEU A C 1
ATOM 1583 O O . LEU A 1 192 ? 13.451 -3.912 -17.924 1.00 98.50 192 LEU A O 1
ATOM 1587 N N . GLU A 1 193 ? 11.604 -5.085 -17.437 1.00 98.44 193 GLU A N 1
ATOM 1588 C CA . GLU A 1 193 ? 11.948 -6.216 -18.296 1.00 98.44 193 GLU A CA 1
ATOM 1589 C C . GLU A 1 193 ? 11.909 -5.840 -19.788 1.00 98.44 193 GLU A C 1
ATOM 1591 O O . GLU A 1 193 ? 12.790 -6.236 -20.558 1.00 98.44 193 GLU A O 1
ATOM 1596 N N . LYS A 1 194 ? 10.945 -5.010 -20.213 1.00 98.50 194 LYS A N 1
ATOM 1597 C CA . LYS A 1 194 ? 10.913 -4.460 -21.582 1.00 98.50 194 LYS A CA 1
ATOM 1598 C C . LYS A 1 194 ? 12.148 -3.604 -21.867 1.00 98.50 194 LYS A C 1
ATOM 1600 O O . LYS A 1 194 ? 12.782 -3.787 -22.908 1.00 98.50 194 LYS A O 1
ATOM 1605 N N . LEU A 1 195 ? 12.517 -2.713 -20.945 1.00 98.31 195 LEU A N 1
ATOM 1606 C CA . LEU A 1 195 ? 13.695 -1.852 -21.086 1.00 98.31 195 LEU A CA 1
ATOM 1607 C C . LEU A 1 195 ? 14.991 -2.666 -21.147 1.00 98.31 195 LEU A C 1
ATOM 1609 O O . LEU A 1 195 ? 15.835 -2.398 -22.000 1.00 98.31 195 LEU A O 1
ATOM 1613 N N . ARG A 1 196 ? 15.132 -3.718 -20.330 1.00 98.38 196 ARG A N 1
ATOM 1614 C CA . ARG A 1 196 ? 16.281 -4.640 -20.405 1.00 98.38 196 ARG A CA 1
ATOM 1615 C C . ARG A 1 196 ? 16.396 -5.322 -21.765 1.00 98.38 196 ARG A C 1
ATOM 1617 O O . ARG A 1 196 ? 17.491 -5.394 -22.327 1.00 98.38 196 ARG A O 1
ATOM 1624 N N . LYS A 1 197 ? 15.278 -5.795 -22.324 1.00 98.25 197 LYS A N 1
ATOM 1625 C CA . LYS A 1 197 ? 15.254 -6.398 -23.668 1.00 98.25 197 LYS A CA 1
ATOM 1626 C C . LYS A 1 197 ? 15.669 -5.392 -24.743 1.00 98.25 197 LYS A C 1
ATOM 1628 O O . LYS A 1 197 ? 16.480 -5.728 -25.608 1.00 98.25 197 LYS A O 1
ATOM 1633 N N . GLN A 1 198 ? 15.174 -4.157 -24.660 1.00 98.31 198 GLN A N 1
ATOM 1634 C CA . GLN A 1 198 ? 15.568 -3.079 -25.571 1.00 98.31 198 GLN A CA 1
ATOM 1635 C C . GLN A 1 198 ? 17.056 -2.735 -25.447 1.00 98.31 198 GLN A C 1
ATOM 1637 O O . GLN A 1 198 ? 17.734 -2.598 -26.464 1.00 98.31 198 GLN A O 1
ATOM 1642 N N . GLU A 1 199 ? 17.592 -2.647 -24.228 1.00 98.31 199 GLU A N 1
ATOM 1643 C CA . GLU A 1 199 ? 19.011 -2.377 -23.988 1.00 98.31 199 GLU A CA 1
ATOM 1644 C C . GLU A 1 199 ? 19.899 -3.475 -24.593 1.00 98.31 199 GLU A C 1
ATOM 1646 O O . GLU A 1 199 ? 20.881 -3.181 -25.282 1.00 98.31 199 GLU A O 1
ATOM 1651 N N . ALA A 1 200 ? 19.539 -4.746 -24.391 1.00 98.19 200 ALA A N 1
ATOM 1652 C CA . ALA A 1 200 ? 20.257 -5.879 -24.970 1.00 98.19 200 ALA A CA 1
ATOM 1653 C C . ALA A 1 200 ? 20.255 -5.829 -26.509 1.00 98.19 200 ALA A C 1
ATOM 1655 O O . ALA A 1 200 ? 21.298 -6.023 -27.144 1.00 98.19 200 ALA A O 1
ATOM 1656 N N . GLN A 1 201 ? 19.108 -5.504 -27.115 1.00 98.38 201 GLN A N 1
ATOM 1657 C CA . GLN A 1 201 ? 18.993 -5.322 -28.562 1.00 98.38 201 GLN A CA 1
ATOM 1658 C C . GLN A 1 201 ? 19.863 -4.158 -29.057 1.00 98.38 201 GLN A C 1
ATOM 1660 O O . GLN A 1 201 ? 20.621 -4.318 -30.016 1.00 98.38 201 GLN A O 1
ATOM 1665 N N . TRP A 1 202 ? 19.815 -3.008 -28.382 1.00 98.44 202 TRP A N 1
ATOM 1666 C CA . TRP A 1 202 ? 20.630 -1.839 -28.714 1.00 98.44 202 TRP A CA 1
ATOM 1667 C C . TRP A 1 202 ? 22.127 -2.136 -28.638 1.00 98.44 202 TRP A C 1
ATOM 1669 O O . TRP A 1 202 ? 22.872 -1.772 -29.551 1.00 98.44 202 TRP A O 1
ATOM 1679 N N . LYS A 1 203 ? 22.581 -2.845 -27.596 1.00 98.31 203 LYS A N 1
ATOM 1680 C CA . LYS A 1 203 ? 23.983 -3.273 -27.455 1.00 98.31 203 LYS A CA 1
ATOM 1681 C C . LYS A 1 203 ? 24.427 -4.150 -28.626 1.00 98.31 203 LYS A C 1
ATOM 1683 O O . LYS A 1 203 ? 25.516 -3.931 -29.158 1.00 98.31 203 LYS A O 1
ATOM 1688 N N . LYS A 1 204 ? 23.580 -5.087 -29.069 1.00 97.81 204 LYS A N 1
ATOM 1689 C CA . LYS A 1 204 ? 23.855 -5.956 -30.225 1.00 97.81 204 LYS A CA 1
ATOM 1690 C C . LYS A 1 204 ? 23.946 -5.169 -31.536 1.00 97.81 204 LYS A C 1
ATOM 1692 O O . LYS A 1 204 ? 24.881 -5.364 -32.308 1.00 97.81 204 LYS A O 1
ATOM 1697 N N . THR A 1 205 ? 23.015 -4.251 -31.786 1.00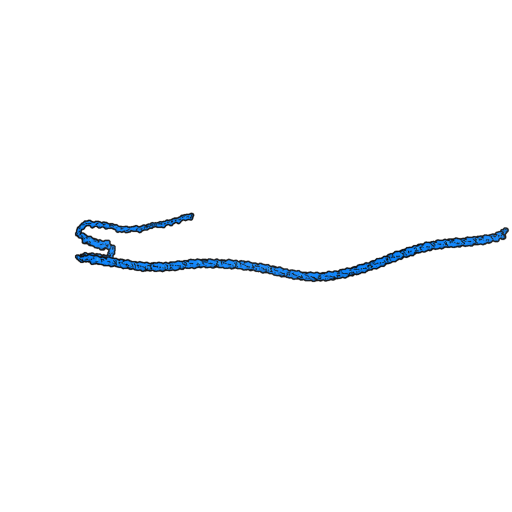 97.94 205 THR A N 1
ATOM 1698 C CA . THR A 1 205 ? 23.051 -3.410 -32.994 1.00 97.94 205 THR A CA 1
ATOM 1699 C C . THR A 1 205 ? 24.262 -2.477 -32.985 1.00 97.94 205 THR A C 1
ATOM 1701 O O . THR A 1 205 ? 24.949 -2.337 -33.996 1.00 97.94 205 THR A O 1
ATOM 1704 N N . LYS A 1 206 ? 24.583 -1.881 -31.830 1.00 98.12 206 LYS A N 1
ATOM 1705 C CA . LYS A 1 206 ? 25.751 -1.008 -31.660 1.00 98.12 206 LYS A CA 1
ATOM 1706 C C . LYS A 1 206 ? 27.061 -1.750 -31.921 1.00 98.12 206 LYS A C 1
ATOM 1708 O O . LYS A 1 206 ? 27.918 -1.218 -32.625 1.00 98.12 206 LYS A O 1
ATOM 1713 N N . SER A 1 207 ? 27.225 -2.968 -31.397 1.00 97.38 207 SER A N 1
ATOM 1714 C CA . SER A 1 207 ? 28.428 -3.769 -31.654 1.00 97.38 207 SER A CA 1
ATOM 1715 C C . SER A 1 207 ? 28.542 -4.170 -33.128 1.00 97.38 207 SER A C 1
ATOM 1717 O O . SER A 1 207 ? 29.618 -4.020 -33.707 1.00 97.38 207 SER A O 1
ATOM 1719 N N . GLY A 1 208 ? 27.437 -4.570 -33.767 1.00 98.12 208 GLY A N 1
ATOM 1720 C CA . GLY A 1 208 ? 27.391 -4.849 -35.205 1.00 98.12 208 GLY A CA 1
ATOM 1721 C C . GLY A 1 208 ? 27.779 -3.638 -36.061 1.00 98.12 208 GLY A C 1
ATOM 1722 O O . GLY A 1 208 ? 28.629 -3.745 -36.947 1.00 98.12 208 GLY A O 1
ATOM 1723 N N . ASN A 1 209 ? 27.230 -2.460 -35.758 1.00 97.88 209 ASN A N 1
ATOM 1724 C CA . ASN A 1 209 ? 27.583 -1.217 -36.447 1.00 97.88 209 ASN A CA 1
ATOM 1725 C C . ASN A 1 209 ? 29.055 -0.840 -36.237 1.00 97.88 209 ASN A C 1
ATOM 1727 O O . ASN A 1 209 ? 29.717 -0.443 -37.190 1.00 97.88 209 ASN A O 1
ATOM 1731 N N . ASN A 1 210 ? 29.599 -1.030 -35.033 1.00 98.44 210 ASN A N 1
ATOM 1732 C CA . ASN A 1 210 ? 31.013 -0.778 -34.754 1.00 98.44 210 ASN A CA 1
ATOM 1733 C C . ASN A 1 210 ? 31.940 -1.673 -35.597 1.00 98.44 210 ASN A C 1
ATOM 1735 O O . ASN A 1 210 ? 32.959 -1.209 -36.104 1.00 98.44 210 ASN A O 1
ATOM 1739 N N . ILE A 1 211 ? 31.578 -2.947 -35.799 1.00 98.31 211 ILE A N 1
ATOM 1740 C CA . ILE A 1 211 ? 32.324 -3.854 -36.687 1.00 98.31 211 ILE A CA 1
ATOM 1741 C C . ILE A 1 211 ? 32.285 -3.344 -38.135 1.00 98.31 211 ILE A C 1
ATOM 1743 O O . ILE A 1 211 ? 33.321 -3.315 -38.799 1.00 98.31 211 ILE A O 1
ATOM 1747 N N . ARG A 1 212 ? 31.114 -2.900 -38.616 1.00 98.44 212 ARG A N 1
ATOM 1748 C CA . ARG A 1 212 ? 30.955 -2.341 -39.972 1.00 98.44 212 ARG A CA 1
ATOM 1749 C C . ARG A 1 212 ? 31.776 -1.067 -40.169 1.00 98.44 212 ARG A C 1
ATOM 1751 O O . ARG A 1 212 ? 32.453 -0.955 -41.184 1.00 98.44 212 ARG A O 1
ATOM 1758 N N . ILE A 1 213 ? 31.759 -0.156 -39.196 1.00 98.31 213 ILE A N 1
ATOM 1759 C CA . ILE A 1 213 ? 32.567 1.073 -39.214 1.00 98.31 213 ILE A CA 1
ATOM 1760 C C . ILE A 1 213 ? 34.052 0.717 -39.321 1.00 98.31 213 ILE A C 1
ATOM 1762 O O . ILE A 1 213 ? 34.703 1.132 -40.271 1.00 98.31 213 ILE A O 1
ATOM 1766 N N . LYS A 1 214 ? 34.558 -0.174 -38.455 1.00 98.50 214 LYS A N 1
ATOM 1767 C CA . LYS A 1 214 ? 35.957 -0.635 -38.517 1.00 98.50 214 LYS A CA 1
ATOM 1768 C C . LYS A 1 214 ? 36.327 -1.299 -39.848 1.00 98.50 214 LYS A C 1
ATOM 1770 O O . LYS A 1 214 ? 37.482 -1.248 -40.263 1.00 98.50 214 LYS A O 1
ATOM 1775 N N . ALA A 1 215 ? 35.389 -1.978 -40.508 1.00 98.44 215 ALA A N 1
ATOM 1776 C CA . ALA A 1 215 ? 35.621 -2.552 -41.833 1.00 98.44 215 ALA A CA 1
ATOM 1777 C C . ALA A 1 215 ? 35.728 -1.465 -42.915 1.00 98.44 215 ALA A C 1
ATOM 1779 O O . ALA A 1 215 ? 36.646 -1.514 -43.731 1.00 98.44 215 ALA A O 1
ATOM 1780 N N . ILE A 1 216 ? 34.837 -0.471 -42.883 1.00 98.25 216 ILE A N 1
ATOM 1781 C CA . ILE A 1 216 ? 34.865 0.675 -43.799 1.00 98.25 216 ILE A CA 1
ATOM 1782 C C . ILE A 1 216 ? 36.137 1.503 -43.590 1.00 98.25 216 ILE A C 1
ATOM 1784 O O . ILE A 1 216 ? 36.804 1.824 -44.567 1.00 98.25 216 ILE A O 1
ATOM 1788 N N . ASP A 1 217 ? 36.527 1.775 -42.344 1.00 98.50 217 ASP A N 1
ATOM 1789 C CA . AS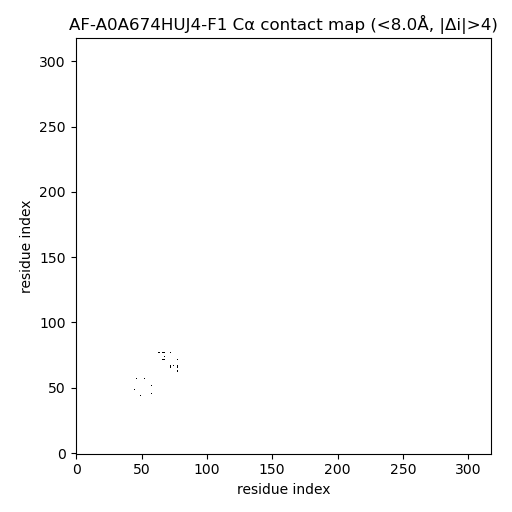P A 1 217 ? 37.753 2.518 -42.026 1.00 98.50 217 ASP A CA 1
ATOM 1790 C C . ASP A 1 217 ? 39.003 1.829 -42.586 1.00 98.50 217 ASP A C 1
ATOM 1792 O O . ASP A 1 217 ? 39.877 2.485 -43.154 1.00 98.50 217 ASP A O 1
ATOM 1796 N N . ARG A 1 218 ? 39.076 0.492 -42.480 1.00 98.38 218 ARG A N 1
ATOM 1797 C CA . ARG A 1 218 ? 40.160 -0.292 -43.092 1.00 98.38 218 ARG A CA 1
ATOM 1798 C C . ARG A 1 218 ? 40.185 -0.126 -44.609 1.00 98.38 218 ARG A C 1
ATOM 1800 O O . ARG A 1 218 ? 41.243 0.192 -45.145 1.00 98.38 218 ARG A O 1
ATOM 1807 N N . LYS A 1 219 ? 39.030 -0.251 -45.273 1.00 98.44 219 LYS A N 1
ATOM 1808 C CA . LYS A 1 219 ? 38.920 -0.076 -46.728 1.00 98.44 219 LYS A CA 1
ATOM 1809 C C . LYS A 1 219 ? 39.321 1.335 -47.169 1.00 98.44 219 LYS A C 1
ATOM 1811 O O . LYS A 1 219 ? 40.123 1.482 -48.079 1.00 98.44 219 LYS A O 1
ATOM 1816 N N . ILE A 1 220 ? 38.842 2.373 -46.480 1.00 98.31 220 ILE A N 1
ATOM 1817 C CA . ILE A 1 220 ? 39.227 3.767 -46.755 1.00 98.31 220 ILE A CA 1
ATOM 1818 C C . ILE A 1 220 ? 40.743 3.946 -46.622 1.00 98.31 220 ILE A C 1
ATOM 1820 O O . ILE A 1 220 ? 41.362 4.647 -47.420 1.00 98.31 220 ILE A O 1
ATOM 1824 N N . ASN A 1 221 ? 41.359 3.332 -45.613 1.00 98.12 221 ASN A N 1
ATOM 1825 C CA . ASN A 1 221 ? 42.802 3.415 -45.420 1.00 98.12 221 ASN A CA 1
ATOM 1826 C C . ASN A 1 221 ? 43.587 2.691 -46.530 1.00 98.12 221 ASN A C 1
ATOM 1828 O O . ASN A 1 221 ? 44.635 3.177 -46.948 1.00 98.12 221 ASN A O 1
ATOM 1832 N N . GLU A 1 222 ? 43.087 1.557 -47.020 1.00 98.06 222 GLU A N 1
ATOM 1833 C CA . GLU A 1 222 ? 43.646 0.848 -48.179 1.00 98.06 222 GLU A CA 1
ATOM 1834 C C . GLU A 1 222 ? 43.525 1.685 -49.461 1.00 98.06 222 GLU A C 1
ATOM 1836 O O . GLU A 1 222 ? 44.536 1.934 -50.120 1.00 98.06 222 GLU A O 1
ATOM 1841 N N . ASP A 1 223 ? 42.337 2.221 -49.753 1.00 98.12 223 ASP A N 1
ATOM 1842 C CA . ASP A 1 223 ? 42.087 3.085 -50.914 1.00 98.12 223 ASP A CA 1
ATOM 1843 C C . ASP A 1 223 ? 42.979 4.341 -50.884 1.00 98.12 223 ASP A C 1
ATOM 1845 O O . ASP A 1 223 ? 43.530 4.754 -51.906 1.00 98.12 223 ASP A O 1
ATOM 1849 N N . ARG A 1 224 ? 43.204 4.930 -49.699 1.00 98.25 224 ARG A N 1
ATOM 1850 C CA . ARG A 1 224 ? 44.138 6.057 -49.517 1.00 98.25 224 ARG A CA 1
ATOM 1851 C C . ARG A 1 224 ? 45.579 5.688 -49.858 1.00 98.25 224 ARG A C 1
ATOM 1853 O O . ARG A 1 224 ? 46.268 6.487 -50.491 1.00 98.25 224 ARG A O 1
ATOM 1860 N N . LYS A 1 225 ? 46.048 4.503 -49.454 1.00 97.81 225 LYS A N 1
ATOM 1861 C CA . LYS A 1 225 ? 47.399 4.029 -49.801 1.00 97.81 225 LYS A CA 1
ATOM 1862 C C . LYS A 1 225 ? 47.544 3.848 -51.311 1.00 97.81 225 LYS A C 1
ATOM 1864 O O . LYS A 1 225 ? 48.536 4.305 -51.874 1.00 97.81 225 LYS A O 1
ATOM 1869 N N . LEU A 1 226 ? 46.542 3.251 -51.961 1.00 97.56 226 LEU A N 1
ATOM 1870 C CA . LEU A 1 226 ? 46.513 3.092 -53.418 1.00 97.56 226 LEU A CA 1
ATOM 1871 C C . LEU A 1 226 ? 46.504 4.443 -54.140 1.00 97.56 226 LEU A C 1
ATOM 1873 O O . LEU A 1 226 ? 47.243 4.628 -55.103 1.00 97.56 226 LEU A O 1
ATOM 1877 N N . LEU A 1 227 ? 45.733 5.416 -53.650 1.00 97.62 227 LEU A N 1
ATOM 1878 C CA . LEU A 1 227 ? 45.714 6.768 -54.205 1.00 97.62 227 LEU A CA 1
ATOM 1879 C C . LEU A 1 227 ? 47.092 7.440 -54.134 1.00 97.62 227 LEU A C 1
ATOM 1881 O O . LEU A 1 227 ? 47.526 8.043 -55.113 1.00 97.62 227 LEU A O 1
ATOM 1885 N N . ILE A 1 228 ? 47.782 7.339 -52.992 1.00 97.69 228 ILE A N 1
ATOM 1886 C CA . ILE A 1 228 ? 49.136 7.888 -52.831 1.00 97.69 228 ILE A CA 1
ATOM 1887 C C . ILE A 1 228 ? 50.099 7.218 -53.814 1.00 97.69 228 ILE A C 1
ATOM 1889 O O . ILE A 1 228 ? 50.841 7.915 -54.502 1.00 97.69 228 ILE A O 1
ATOM 1893 N N . TYR A 1 229 ? 50.053 5.888 -53.920 1.00 97.75 229 TYR A N 1
ATOM 1894 C CA . TYR A 1 229 ? 50.880 5.128 -54.856 1.00 97.75 229 TYR A CA 1
ATOM 1895 C C . TYR A 1 229 ? 50.643 5.556 -56.313 1.00 97.75 229 TYR A C 1
ATOM 1897 O O . TYR A 1 229 ? 51.58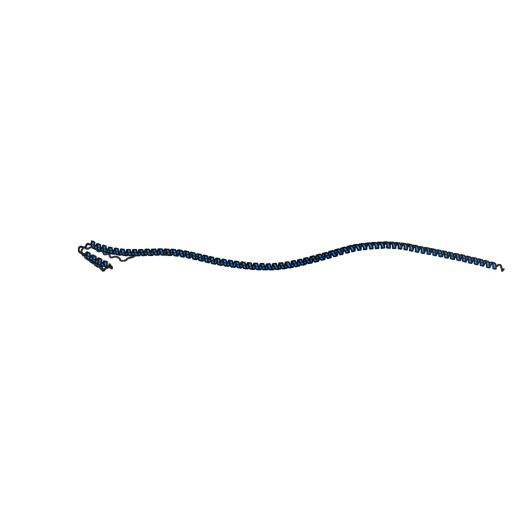6 5.916 -57.014 1.00 97.75 229 TYR A O 1
ATOM 1905 N N . ASN A 1 230 ? 49.379 5.630 -56.738 1.00 97.00 230 ASN A N 1
ATOM 1906 C CA . ASN A 1 230 ? 49.015 6.086 -58.079 1.00 97.00 230 ASN A CA 1
ATOM 1907 C C . ASN A 1 230 ? 49.465 7.530 -58.331 1.00 97.00 230 ASN A C 1
ATOM 1909 O O . ASN A 1 230 ? 49.961 7.839 -59.409 1.00 97.00 230 ASN A O 1
ATOM 1913 N N . LYS A 1 231 ? 49.347 8.418 -57.335 1.00 97.62 231 LYS A N 1
ATOM 1914 C CA . LYS A 1 231 ? 49.817 9.804 -57.449 1.00 97.62 231 LYS A CA 1
ATOM 1915 C C . LYS A 1 231 ? 51.330 9.877 -57.670 1.00 97.62 231 LYS A C 1
ATOM 1917 O O . LYS A 1 231 ? 51.765 10.684 -58.485 1.00 97.62 231 LYS A O 1
ATOM 1922 N N . ILE A 1 232 ? 52.114 9.043 -56.981 1.00 97.81 232 ILE A N 1
ATOM 1923 C CA . ILE A 1 232 ? 53.570 8.957 -57.176 1.00 97.81 232 ILE A CA 1
ATOM 1924 C C . ILE A 1 232 ? 53.889 8.510 -58.606 1.00 97.81 232 ILE A C 1
ATOM 1926 O O . ILE A 1 232 ? 54.675 9.175 -59.276 1.00 97.81 232 ILE A O 1
ATOM 1930 N N . ILE A 1 233 ? 53.232 7.454 -59.101 1.00 97.75 233 ILE A N 1
ATOM 1931 C CA . ILE A 1 233 ? 53.414 6.978 -60.483 1.00 97.75 233 ILE A CA 1
ATOM 1932 C C . ILE A 1 233 ? 53.060 8.071 -61.494 1.00 97.75 233 ILE A C 1
ATOM 1934 O O . ILE A 1 233 ? 53.832 8.325 -62.414 1.00 97.75 233 ILE A O 1
ATOM 1938 N N . CYS A 1 234 ? 51.927 8.757 -61.321 1.00 96.69 234 CYS A N 1
ATOM 1939 C CA . CYS A 1 234 ? 51.539 9.850 -62.211 1.00 96.69 234 CYS A CA 1
ATOM 1940 C C . CYS A 1 234 ? 52.591 10.966 -62.236 1.00 96.69 234 CYS A C 1
ATOM 1942 O O . CYS A 1 234 ? 52.912 11.465 -63.309 1.00 96.69 234 CYS A O 1
ATOM 1944 N N . ILE A 1 235 ? 53.144 11.352 -61.079 1.00 97.44 235 ILE A N 1
ATOM 1945 C CA . ILE A 1 235 ? 54.222 12.352 -61.004 1.00 97.44 235 ILE A CA 1
ATOM 1946 C C . ILE A 1 235 ? 55.474 11.857 -61.740 1.00 97.44 235 ILE A C 1
ATOM 1948 O O . ILE A 1 235 ? 56.089 12.631 -62.472 1.00 97.44 235 ILE A O 1
ATOM 1952 N N . GLN A 1 236 ? 55.835 10.581 -61.584 1.00 97.19 236 GLN A N 1
ATOM 1953 C CA . GLN A 1 236 ? 56.983 9.990 -62.271 1.00 97.19 236 GLN A CA 1
ATOM 1954 C C . GLN A 1 236 ? 56.806 10.028 -63.796 1.00 97.19 236 GLN A C 1
ATOM 1956 O O . GLN A 1 236 ? 57.658 10.577 -64.489 1.00 97.19 236 GLN A O 1
ATOM 1961 N N . ILE A 1 237 ? 55.667 9.550 -64.307 1.00 97.06 237 ILE A N 1
ATOM 1962 C CA . ILE A 1 237 ? 55.351 9.568 -65.744 1.00 97.06 237 ILE A CA 1
ATOM 1963 C C . ILE A 1 237 ? 55.313 11.006 -66.279 1.00 97.06 237 ILE A C 1
ATOM 1965 O O . ILE A 1 237 ? 55.865 11.285 -67.339 1.00 97.06 237 ILE A O 1
ATOM 1969 N N . LEU A 1 238 ? 54.699 11.946 -65.549 1.00 97.56 238 LEU A N 1
ATOM 1970 C CA . LEU A 1 238 ? 54.688 13.360 -65.939 1.00 97.56 238 LEU A CA 1
ATOM 1971 C C . LEU A 1 238 ? 56.106 13.928 -66.047 1.00 97.56 238 LEU A C 1
ATOM 1973 O O . LEU A 1 238 ? 56.393 14.675 -66.977 1.00 97.56 238 LEU A O 1
ATOM 1977 N N . THR A 1 239 ? 56.992 13.557 -65.122 1.00 96.38 239 THR A N 1
ATOM 1978 C CA . THR A 1 239 ? 58.395 13.985 -65.148 1.00 96.38 239 THR A CA 1
ATOM 1979 C C . THR A 1 239 ? 59.117 13.418 -66.373 1.00 96.38 239 THR A C 1
ATOM 1981 O O . THR A 1 239 ? 59.783 14.172 -67.076 1.00 96.38 239 THR A O 1
ATOM 1984 N N . GLU A 1 240 ? 58.935 12.129 -66.681 1.00 96.50 240 GLU A N 1
ATOM 1985 C CA . GLU A 1 240 ? 59.507 11.484 -67.876 1.00 96.50 240 GLU A CA 1
ATOM 1986 C C . GLU A 1 240 ? 59.014 12.142 -69.179 1.00 96.50 240 GLU A C 1
ATOM 1988 O O . GLU A 1 240 ? 59.816 12.436 -70.066 1.00 96.50 240 GLU A O 1
ATOM 1993 N N . ILE A 1 241 ? 57.716 12.453 -69.275 1.00 96.25 241 ILE A N 1
ATOM 1994 C CA . ILE A 1 241 ? 57.133 13.160 -70.427 1.00 96.25 241 ILE A CA 1
ATOM 1995 C C . ILE A 1 241 ? 57.732 14.562 -70.579 1.00 96.25 241 ILE A C 1
ATOM 1997 O O . ILE A 1 241 ? 58.051 14.968 -71.695 1.00 96.25 241 ILE A O 1
ATOM 2001 N N . ILE A 1 242 ? 57.890 15.311 -69.481 1.00 96.62 242 ILE A N 1
ATOM 2002 C CA . ILE A 1 242 ? 58.474 16.660 -69.515 1.00 96.62 242 ILE A CA 1
ATOM 2003 C C . ILE A 1 242 ? 59.921 16.610 -70.014 1.00 96.62 242 ILE A C 1
ATOM 2005 O O . ILE A 1 242 ? 60.291 17.429 -70.854 1.00 96.62 242 ILE A O 1
ATOM 2009 N N . VAL A 1 243 ? 60.723 15.651 -69.541 1.00 95.94 243 VAL A N 1
ATOM 2010 C CA . VAL A 1 243 ? 62.108 15.468 -70.005 1.00 95.94 243 VAL A CA 1
ATOM 2011 C C . VAL A 1 243 ? 62.134 15.167 -71.503 1.00 95.94 243 VAL A C 1
ATOM 2013 O O . VAL A 1 243 ? 62.802 15.878 -72.249 1.00 95.94 243 VAL A O 1
ATOM 2016 N N . LEU A 1 244 ? 61.328 14.205 -71.966 1.00 96.00 244 LEU A N 1
ATOM 2017 C CA . LEU A 1 244 ? 61.253 13.857 -73.387 1.00 96.00 244 LEU A CA 1
ATOM 2018 C C . LEU A 1 244 ? 60.803 15.043 -74.254 1.00 96.00 244 LEU A C 1
ATOM 2020 O O . LEU A 1 244 ? 61.312 15.246 -75.355 1.00 96.00 244 LEU A O 1
ATOM 2024 N N . PHE A 1 245 ? 59.856 15.844 -73.765 1.00 95.25 245 PHE A N 1
ATOM 2025 C CA . PHE A 1 245 ? 59.385 17.038 -74.460 1.00 95.25 245 PHE A CA 1
ATOM 2026 C C . PHE A 1 245 ? 60.474 18.113 -74.569 1.00 95.25 245 PHE A C 1
ATOM 2028 O O . PHE A 1 245 ? 60.600 18.751 -75.617 1.00 95.25 245 PHE A O 1
ATOM 2035 N N . LEU A 1 246 ? 61.265 18.317 -73.511 1.00 95.50 246 LEU A N 1
ATOM 2036 C CA . LEU A 1 246 ? 62.398 19.243 -73.520 1.00 95.50 246 LEU A CA 1
ATOM 2037 C C . LEU A 1 246 ? 63.493 18.771 -74.485 1.00 95.50 246 LEU A C 1
ATOM 2039 O O . LEU A 1 246 ? 63.956 19.577 -75.293 1.00 95.50 246 LEU A O 1
ATOM 2043 N N . ASP A 1 247 ? 63.835 17.481 -74.469 1.00 93.88 247 ASP A N 1
ATOM 2044 C CA . ASP A 1 247 ? 64.807 16.884 -75.394 1.00 93.88 247 ASP A CA 1
ATOM 2045 C C . ASP A 1 247 ? 64.347 17.019 -76.851 1.00 93.88 247 ASP A C 1
ATOM 2047 O O . ASP A 1 247 ? 65.107 17.460 -77.716 1.00 93.88 247 ASP A O 1
ATOM 2051 N N . PHE A 1 248 ? 63.073 16.719 -77.130 1.00 94.81 248 PHE A N 1
ATOM 2052 C CA . PHE A 1 248 ? 62.491 16.897 -78.460 1.00 94.81 248 PHE A CA 1
ATOM 2053 C C . PHE A 1 248 ? 62.475 18.368 -78.892 1.00 94.81 248 PHE A C 1
ATOM 2055 O O . PHE A 1 248 ? 62.793 18.682 -80.038 1.00 94.81 248 PHE A O 1
ATOM 2062 N N . SER A 1 249 ? 62.142 19.287 -77.983 1.00 94.44 249 SER A N 1
ATOM 2063 C CA . SER A 1 249 ? 62.161 20.728 -78.260 1.00 94.44 249 SER A CA 1
ATOM 2064 C C . SER A 1 249 ? 63.573 21.213 -78.594 1.00 94.44 249 SER A C 1
ATOM 2066 O O . SER A 1 249 ? 63.750 21.983 -79.539 1.00 94.44 249 SER A O 1
ATOM 2068 N N . LEU A 1 250 ? 64.585 20.733 -77.865 1.00 94.81 250 LEU A N 1
ATOM 2069 C CA . LEU A 1 250 ? 65.989 21.030 -78.136 1.00 94.81 250 LEU A CA 1
ATOM 2070 C C . LEU A 1 250 ? 66.419 20.480 -79.502 1.00 94.81 250 LEU A C 1
ATOM 2072 O O . LEU A 1 250 ? 67.018 21.209 -80.296 1.00 94.81 250 LEU A O 1
ATOM 2076 N N . PHE A 1 251 ? 66.058 19.231 -79.805 1.00 94.75 251 PHE A N 1
ATOM 2077 C CA . PHE A 1 251 ? 66.307 18.609 -81.104 1.00 94.75 251 PHE A CA 1
ATOM 2078 C C . PHE A 1 251 ? 65.646 19.392 -82.247 1.00 94.75 251 PHE A C 1
ATOM 2080 O O . PHE A 1 251 ? 66.276 19.647 -83.272 1.00 94.75 251 PHE A O 1
ATOM 2087 N N . LEU A 1 252 ? 64.401 19.842 -82.078 1.00 94.50 252 LEU A N 1
ATOM 2088 C CA . LEU A 1 252 ? 63.699 20.649 -83.076 1.00 94.50 252 LEU A CA 1
ATOM 2089 C C . LEU A 1 252 ? 64.406 21.990 -83.329 1.00 94.50 252 LEU A C 1
ATOM 2091 O O . LEU A 1 252 ? 64.560 22.394 -84.481 1.00 94.50 252 LEU A O 1
ATOM 2095 N N . VAL A 1 253 ? 64.861 22.671 -82.271 1.00 95.19 253 VAL A N 1
ATOM 2096 C CA . VAL A 1 253 ? 65.642 23.915 -82.389 1.00 95.19 253 VAL A CA 1
ATOM 2097 C C . VAL A 1 253 ? 66.948 23.673 -83.144 1.00 95.19 253 VAL A C 1
ATOM 2099 O O . VAL A 1 253 ? 67.317 24.493 -83.984 1.00 95.19 253 VAL A O 1
ATOM 2102 N N . PHE A 1 254 ? 67.628 22.556 -82.878 1.00 94.50 254 PHE A N 1
ATOM 2103 C CA . PHE A 1 254 ? 68.853 22.177 -83.578 1.00 94.50 254 PHE A CA 1
ATOM 2104 C C . PHE A 1 254 ? 68.611 21.945 -85.077 1.00 94.50 254 PHE A C 1
ATOM 2106 O O . PHE A 1 254 ? 69.219 22.629 -85.896 1.00 94.50 254 PHE A O 1
ATOM 2113 N N . ASN A 1 255 ? 67.646 21.094 -85.445 1.00 92.69 255 ASN A N 1
ATOM 2114 C CA . ASN A 1 255 ? 67.307 20.848 -86.855 1.00 92.69 255 ASN A CA 1
ATOM 2115 C C . ASN A 1 255 ? 66.849 22.120 -87.577 1.00 92.69 255 ASN A C 1
ATOM 2117 O O . ASN A 1 255 ? 67.105 22.290 -88.765 1.00 92.69 255 ASN A O 1
ATOM 2121 N N . ARG A 1 256 ? 66.168 23.035 -86.873 1.00 95.75 256 ARG A N 1
ATOM 2122 C CA . ARG A 1 256 ? 65.779 24.326 -87.448 1.00 95.75 256 ARG A CA 1
ATOM 2123 C C . ARG A 1 256 ? 67.001 25.172 -87.815 1.00 95.75 256 ARG A C 1
ATOM 2125 O O . ARG A 1 256 ? 66.975 25.801 -88.867 1.00 95.75 256 ARG A O 1
ATOM 2132 N N . LYS A 1 257 ? 68.046 25.178 -86.979 1.00 94.75 257 LYS A N 1
ATOM 2133 C CA . LYS A 1 257 ? 69.312 25.863 -87.285 1.00 94.75 257 LYS A CA 1
ATOM 2134 C C . LYS A 1 257 ? 70.037 25.209 -88.457 1.00 94.75 257 LYS A C 1
ATOM 2136 O O . LYS A 1 257 ? 70.420 25.917 -89.378 1.00 94.75 257 LYS A O 1
ATOM 2141 N N . GLU A 1 258 ? 70.152 23.881 -88.470 1.00 93.06 258 GLU A N 1
ATOM 2142 C CA . GLU A 1 258 ? 70.761 23.166 -89.604 1.00 93.06 258 GLU A CA 1
ATOM 2143 C C . GLU A 1 258 ? 70.007 23.432 -90.915 1.00 93.06 258 GLU A C 1
ATOM 2145 O O . GLU A 1 258 ? 70.617 23.673 -91.955 1.00 93.06 258 GLU A O 1
ATOM 2150 N N . LEU A 1 259 ? 68.670 23.456 -90.877 1.00 93.94 259 LEU A N 1
ATOM 2151 C CA . LEU A 1 259 ? 67.861 23.804 -92.043 1.00 93.94 259 LEU A CA 1
ATOM 2152 C C . LEU A 1 259 ? 68.139 25.236 -92.523 1.00 93.94 259 LEU A C 1
ATOM 2154 O O . LEU A 1 259 ? 68.231 25.460 -93.729 1.00 93.94 259 LEU A O 1
ATOM 2158 N N . GLU A 1 260 ? 68.273 26.197 -91.607 1.00 94.69 260 GLU A N 1
ATOM 2159 C CA . GLU A 1 260 ? 68.610 27.588 -91.928 1.00 94.69 260 GLU A CA 1
ATOM 2160 C C . GLU A 1 260 ? 70.007 27.699 -92.564 1.00 94.69 260 GLU A C 1
ATOM 2162 O O . GLU A 1 260 ? 70.174 28.381 -93.577 1.00 94.69 260 GLU A O 1
ATOM 2167 N N . GLU A 1 261 ? 70.992 26.958 -92.052 1.00 95.06 261 GLU A N 1
ATOM 2168 C CA . GLU A 1 261 ? 72.333 26.863 -92.643 1.00 95.06 261 GLU A CA 1
ATOM 2169 C C . GLU A 1 261 ? 72.296 26.277 -94.062 1.00 95.06 261 GLU A C 1
ATOM 2171 O O . GLU A 1 261 ? 72.863 26.862 -94.988 1.00 95.06 261 GLU A O 1
ATOM 2176 N N . ILE A 1 262 ? 71.569 25.174 -94.276 1.00 94.31 262 ILE A N 1
ATOM 2177 C CA . ILE A 1 262 ? 71.409 24.562 -95.605 1.00 94.31 262 ILE A CA 1
ATOM 2178 C C . ILE A 1 262 ? 70.703 25.518 -96.571 1.00 94.31 262 ILE A C 1
ATOM 2180 O O . ILE A 1 262 ? 71.108 25.638 -97.730 1.00 94.31 262 ILE A O 1
ATOM 2184 N N . GLN A 1 263 ? 69.658 26.217 -96.122 1.00 95.00 263 GLN A N 1
ATOM 2185 C CA . GLN A 1 263 ? 68.964 27.216 -96.936 1.00 95.00 263 GLN A CA 1
ATOM 2186 C C . GLN A 1 263 ? 69.899 28.358 -97.349 1.00 95.00 263 GLN A C 1
ATOM 2188 O O . GLN A 1 263 ? 69.860 28.791 -98.504 1.00 95.00 263 GLN A O 1
ATOM 2193 N N . ASN A 1 264 ? 70.761 28.818 -96.440 1.00 94.69 264 ASN A N 1
ATOM 2194 C CA . ASN A 1 264 ? 71.768 29.835 -96.736 1.00 94.69 264 ASN A CA 1
ATOM 2195 C C . ASN A 1 264 ? 72.802 29.327 -97.754 1.00 94.69 264 ASN A C 1
ATOM 2197 O O . ASN A 1 264 ? 73.071 30.019 -98.734 1.00 94.69 264 ASN A O 1
ATOM 2201 N N . LEU A 1 265 ? 73.301 28.096 -97.599 1.00 94.81 265 LEU A N 1
ATOM 2202 C CA . LEU A 1 265 ? 74.208 27.466 -98.567 1.00 94.81 265 LEU A CA 1
ATOM 2203 C C . LEU A 1 265 ? 73.565 27.289 -99.949 1.00 94.81 265 LEU A C 1
ATOM 2205 O O . LEU A 1 265 ? 74.208 27.547 -100.964 1.00 94.81 265 LEU A O 1
ATOM 2209 N N . CYS A 1 266 ? 72.294 26.884 -100.017 1.00 93.00 266 CYS A N 1
ATOM 2210 C CA . CYS A 1 266 ? 71.568 26.777 -101.285 1.00 93.00 266 CYS A CA 1
ATOM 2211 C C . CYS A 1 266 ? 71.432 28.140 -101.969 1.00 93.00 266 CYS A C 1
ATOM 2213 O O . CYS A 1 266 ? 71.604 28.233 -103.183 1.00 93.00 266 CYS A O 1
ATOM 2215 N N . ARG A 1 267 ? 71.149 29.198 -101.197 1.00 94.19 267 ARG A N 1
ATOM 2216 C CA . ARG A 1 267 ? 71.076 30.570 -101.711 1.00 94.19 267 ARG A CA 1
ATOM 2217 C C . ARG A 1 267 ? 72.415 31.008 -102.297 1.00 94.19 267 ARG A C 1
ATOM 2219 O O . ARG A 1 267 ? 72.433 31.487 -103.426 1.00 94.19 267 ARG A O 1
ATOM 2226 N N . GLN A 1 268 ? 73.507 30.753 -101.576 1.00 94.12 268 GLN A N 1
ATOM 2227 C CA . GLN A 1 268 ? 74.860 31.017 -102.059 1.00 94.12 268 GLN A CA 1
ATOM 2228 C C . GLN A 1 268 ? 75.155 30.239 -103.346 1.00 94.12 268 GLN A C 1
ATOM 2230 O O . GLN A 1 268 ? 75.607 30.818 -104.320 1.00 94.12 268 GLN A O 1
ATOM 2235 N N . ASN A 1 269 ? 74.818 28.947 -103.403 1.00 93.75 269 ASN A N 1
ATOM 2236 C CA . ASN A 1 269 ? 75.042 28.130 -104.599 1.00 93.75 269 ASN A CA 1
ATOM 2237 C C . ASN A 1 269 ? 74.253 28.643 -105.814 1.00 93.75 269 ASN A C 1
ATOM 2239 O O . ASN A 1 269 ? 74.759 28.620 -106.931 1.00 93.75 269 ASN A O 1
ATOM 2243 N N . ILE A 1 270 ? 73.015 29.111 -105.620 1.00 93.69 270 ILE A N 1
ATOM 2244 C CA . ILE A 1 270 ? 72.229 29.742 -106.690 1.00 93.69 270 ILE A CA 1
ATOM 2245 C C . ILE A 1 270 ? 72.917 31.022 -107.169 1.00 93.69 270 ILE A C 1
ATOM 2247 O O . ILE A 1 270 ? 72.986 31.253 -108.376 1.00 93.69 270 ILE A O 1
ATOM 2251 N N . GLU A 1 271 ? 73.434 31.837 -106.251 1.00 92.75 271 GLU A N 1
ATOM 2252 C CA . GLU A 1 271 ? 74.182 33.049 -106.582 1.00 92.75 271 GLU A CA 1
ATOM 2253 C C . GLU A 1 271 ? 75.462 32.714 -107.360 1.00 92.75 271 GLU A C 1
ATOM 2255 O O . GLU A 1 271 ? 75.655 33.238 -108.456 1.00 92.75 271 GLU A O 1
ATOM 2260 N N . ASP A 1 272 ? 76.248 31.744 -106.893 1.00 93.06 272 ASP A N 1
ATOM 2261 C CA . ASP A 1 272 ? 77.449 31.246 -107.571 1.00 93.06 272 ASP A CA 1
ATOM 2262 C C . ASP A 1 272 ? 77.119 30.674 -108.963 1.00 93.06 272 ASP A C 1
ATOM 2264 O O . ASP A 1 272 ? 77.806 30.970 -109.938 1.00 93.06 272 ASP A O 1
ATOM 2268 N N . ARG A 1 273 ? 76.034 29.896 -109.109 1.00 89.81 273 ARG A N 1
ATOM 2269 C CA . ARG A 1 273 ? 75.560 29.401 -110.419 1.00 89.81 273 ARG A CA 1
ATOM 2270 C C . ARG A 1 273 ? 75.119 30.532 -111.336 1.00 89.81 273 ARG A C 1
ATOM 2272 O O . ARG A 1 273 ? 75.320 30.439 -112.543 1.00 89.81 273 ARG A O 1
ATOM 2279 N N . THR A 1 274 ? 74.508 31.578 -110.786 1.00 91.50 274 THR A N 1
ATOM 2280 C CA . THR A 1 274 ? 74.108 32.764 -111.554 1.00 91.50 274 THR A CA 1
ATOM 2281 C C . THR A 1 274 ? 75.348 33.507 -112.045 1.00 91.50 274 THR A C 1
ATOM 2283 O O . THR A 1 274 ? 75.428 33.834 -113.227 1.00 91.50 274 THR A O 1
ATOM 2286 N N . GLN A 1 275 ? 76.353 33.683 -111.182 1.00 92.00 275 GLN A N 1
ATOM 2287 C CA . GLN A 1 275 ? 77.659 34.233 -111.559 1.00 92.00 275 GLN A CA 1
ATOM 2288 C C . GLN A 1 275 ? 78.351 33.364 -112.621 1.00 92.00 275 GLN A C 1
ATOM 2290 O O . GLN A 1 275 ? 78.875 33.886 -113.602 1.00 92.00 275 GLN A O 1
ATOM 2295 N N . GLN A 1 276 ? 78.310 32.037 -112.478 1.00 91.25 276 GLN A N 1
ATOM 2296 C CA . GLN A 1 276 ? 78.871 31.105 -113.455 1.00 91.25 276 GLN A CA 1
ATOM 2297 C C . GLN A 1 276 ? 78.140 31.175 -114.804 1.00 91.25 276 GLN A C 1
ATOM 2299 O O . GLN A 1 276 ? 78.787 31.160 -115.847 1.00 91.25 276 GLN A O 1
ATOM 2304 N N . ALA A 1 277 ? 76.809 31.281 -114.808 1.00 90.62 277 ALA A N 1
ATOM 2305 C CA . ALA A 1 277 ? 76.020 31.450 -116.027 1.00 90.62 277 ALA A CA 1
ATOM 2306 C C . ALA A 1 277 ? 76.331 32.780 -116.734 1.00 90.62 277 ALA A C 1
ATOM 2308 O O . ALA A 1 277 ? 76.408 32.817 -117.961 1.00 90.62 277 ALA A O 1
ATOM 2309 N N . GLU A 1 278 ? 76.559 33.853 -115.973 1.00 90.06 278 GLU A N 1
ATOM 2310 C CA . GLU A 1 278 ? 76.987 35.143 -116.520 1.00 90.06 278 GLU A CA 1
ATOM 2311 C C . GLU A 1 278 ? 78.392 35.057 -117.139 1.00 90.06 278 GLU A C 1
ATOM 2313 O O . GLU A 1 278 ? 78.605 35.520 -118.258 1.00 90.06 278 GLU A O 1
ATOM 2318 N N . LEU A 1 279 ? 79.335 34.379 -116.475 1.00 92.12 279 LEU A N 1
ATOM 2319 C CA . LEU A 1 279 ? 80.662 34.094 -117.035 1.00 92.12 279 LEU A CA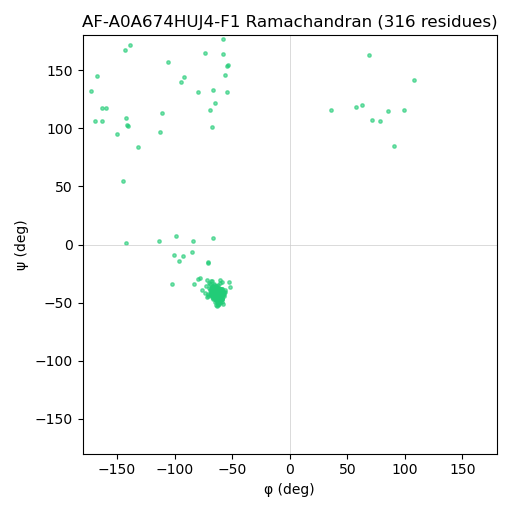 1
ATOM 2320 C C . LEU A 1 279 ? 80.587 33.258 -118.321 1.00 92.12 279 LEU A C 1
ATOM 2322 O O . LEU A 1 279 ? 81.305 33.546 -119.276 1.00 92.12 279 LEU A O 1
ATOM 2326 N N . ILE A 1 280 ? 79.712 32.247 -118.375 1.00 89.94 280 ILE A N 1
ATOM 2327 C CA . ILE A 1 280 ? 79.481 31.453 -119.592 1.00 89.94 280 ILE A CA 1
ATOM 2328 C C . ILE A 1 280 ? 78.956 32.346 -120.716 1.00 89.94 280 ILE A C 1
ATOM 2330 O O . ILE A 1 280 ? 79.501 32.294 -121.813 1.00 89.94 280 ILE A O 1
ATOM 2334 N N . LYS A 1 281 ? 77.973 33.217 -120.452 1.00 89.56 281 LYS A N 1
ATOM 2335 C CA . LYS A 1 281 ? 77.489 34.187 -121.449 1.00 89.56 281 LYS A CA 1
ATOM 2336 C C . LYS A 1 281 ? 78.598 35.100 -121.962 1.00 89.56 281 LYS A C 1
ATOM 2338 O O . LYS A 1 281 ? 78.665 35.354 -123.161 1.00 89.56 281 LYS A O 1
ATOM 2343 N N . GLN A 1 282 ? 79.462 35.597 -121.078 1.00 90.94 282 GLN A N 1
ATOM 2344 C CA . GLN A 1 282 ? 80.606 36.422 -121.476 1.00 90.94 282 GLN A CA 1
ATOM 2345 C C . GLN A 1 282 ? 81.586 35.637 -122.357 1.00 90.94 282 GLN A C 1
ATOM 2347 O O . GLN A 1 282 ? 82.048 36.157 -123.371 1.00 90.94 282 GLN A O 1
ATOM 2352 N N . LEU A 1 283 ? 81.867 34.378 -122.010 1.00 89.31 283 LEU A N 1
ATOM 2353 C CA . LEU A 1 283 ? 82.683 33.471 -122.821 1.00 89.31 283 LEU A CA 1
ATOM 2354 C C . LEU A 1 283 ? 82.046 33.181 -124.185 1.00 89.31 283 LEU A C 1
ATOM 2356 O O . LEU A 1 283 ? 82.744 33.208 -125.194 1.00 89.31 283 LEU A O 1
ATOM 2360 N N . GLU A 1 284 ? 80.739 32.932 -124.241 1.00 88.81 284 GLU A N 1
ATOM 2361 C CA . GLU A 1 284 ? 79.997 32.720 -125.487 1.00 88.81 284 GLU A CA 1
ATOM 2362 C C . GLU A 1 284 ? 80.006 33.972 -126.370 1.00 88.81 284 GLU A C 1
ATOM 2364 O O . GLU A 1 284 ? 80.253 33.860 -127.569 1.00 88.81 284 GLU A O 1
ATOM 2369 N N . ALA A 1 285 ? 79.808 35.160 -125.790 1.00 86.56 285 ALA A N 1
ATOM 2370 C CA . ALA A 1 285 ? 79.898 36.432 -126.504 1.00 86.56 285 ALA A CA 1
ATOM 2371 C C . ALA A 1 285 ? 81.308 36.662 -127.068 1.00 86.56 285 ALA A C 1
ATOM 2373 O O . ALA A 1 285 ? 81.456 36.971 -128.247 1.00 86.56 285 ALA A O 1
ATOM 2374 N N . LEU A 1 286 ? 82.347 36.420 -126.263 1.00 87.94 286 LEU A N 1
ATOM 2375 C CA . LEU A 1 286 ? 83.737 36.509 -126.707 1.00 87.94 286 LEU A CA 1
ATOM 2376 C C . LEU A 1 286 ? 84.049 35.496 -127.819 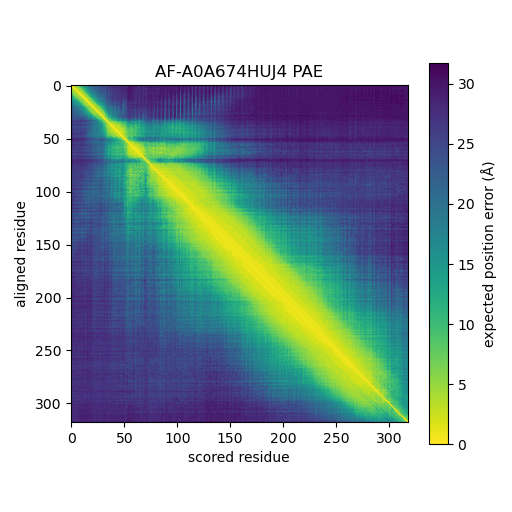1.00 87.94 286 LEU A C 1
ATOM 2378 O O . LEU A 1 286 ? 84.759 35.812 -128.774 1.00 87.94 286 LEU A O 1
ATOM 2382 N N . ASN A 1 287 ? 83.525 34.275 -127.715 1.00 87.88 287 ASN A N 1
ATOM 2383 C CA . ASN A 1 287 ? 83.699 33.245 -128.734 1.00 87.88 287 ASN A CA 1
ATOM 2384 C C . ASN A 1 287 ? 82.973 33.619 -130.037 1.00 87.88 287 ASN A C 1
ATOM 2386 O O . ASN A 1 287 ? 83.529 33.446 -131.119 1.00 87.88 287 ASN A O 1
ATOM 2390 N N . ALA A 1 288 ? 81.771 34.195 -129.948 1.00 84.94 288 ALA A N 1
ATOM 2391 C CA . ALA A 1 288 ? 81.036 34.721 -131.096 1.00 84.94 288 ALA A CA 1
ATOM 2392 C C . ALA A 1 288 ? 81.781 35.889 -131.766 1.00 84.94 288 ALA A C 1
ATOM 2394 O O . ALA A 1 288 ? 81.922 35.900 -132.988 1.00 84.94 288 ALA A O 1
ATOM 2395 N N . ASP A 1 289 ? 82.330 36.821 -130.982 1.00 86.56 289 ASP A N 1
ATOM 2396 C CA . ASP A 1 289 ? 83.184 37.900 -131.489 1.00 86.56 289 ASP A CA 1
ATOM 2397 C C . ASP A 1 289 ? 84.450 37.345 -132.157 1.00 86.56 289 ASP A C 1
ATOM 2399 O O . ASP A 1 289 ? 84.845 37.803 -133.229 1.00 86.56 289 ASP A O 1
ATOM 2403 N N . THR A 1 290 ? 85.054 36.301 -131.583 1.00 82.19 290 THR A N 1
ATOM 2404 C CA . THR A 1 290 ? 86.223 35.625 -132.165 1.00 82.19 290 THR A CA 1
ATOM 2405 C C . THR A 1 290 ? 85.877 34.956 -133.497 1.00 82.19 290 THR A C 1
ATOM 2407 O O . THR A 1 290 ? 86.606 35.122 -134.476 1.00 82.19 290 THR A O 1
ATOM 2410 N N . GLN A 1 291 ? 84.748 34.243 -133.577 1.00 80.94 291 GLN A N 1
ATOM 2411 C CA . GLN A 1 291 ? 84.263 33.651 -134.827 1.00 80.94 291 GLN A CA 1
ATOM 2412 C C . GLN A 1 291 ? 83.955 34.714 -135.882 1.00 80.94 291 GLN A C 1
ATOM 2414 O O . GLN A 1 291 ? 84.297 34.521 -137.045 1.00 80.94 291 GLN A O 1
ATOM 2419 N N . LYS A 1 292 ? 83.373 35.851 -135.489 1.00 83.81 292 LYS A N 1
ATOM 2420 C CA . LYS A 1 292 ? 83.114 36.977 -136.390 1.00 83.81 292 LYS A CA 1
ATOM 2421 C C . LYS A 1 292 ? 84.409 37.571 -136.942 1.00 83.81 292 LYS A C 1
ATOM 2423 O O . LYS A 1 292 ? 84.502 37.779 -138.144 1.00 83.81 292 LYS A O 1
ATOM 2428 N N . VAL A 1 293 ? 85.429 37.776 -136.106 1.00 81.94 293 VAL A N 1
ATOM 2429 C CA . VAL A 1 293 ? 86.756 38.237 -136.557 1.00 81.94 293 VAL A CA 1
ATOM 2430 C C . VAL A 1 293 ? 87.393 37.242 -137.528 1.00 81.94 293 VAL A C 1
ATOM 2432 O O . VAL A 1 293 ? 87.977 37.658 -138.527 1.00 81.94 293 VAL A O 1
ATOM 2435 N N . LEU A 1 294 ? 87.268 35.937 -137.271 1.00 77.69 294 LEU A N 1
ATOM 2436 C CA . LEU A 1 294 ? 87.724 34.903 -138.204 1.00 77.69 294 LEU A CA 1
ATOM 2437 C C . LEU A 1 294 ? 86.971 34.980 -139.540 1.00 77.69 294 LEU A C 1
ATOM 2439 O O . LEU A 1 294 ? 87.599 34.924 -140.593 1.00 77.69 294 LEU A O 1
ATOM 2443 N N . GLN A 1 295 ? 85.654 35.186 -139.509 1.00 76.44 295 GLN A N 1
ATOM 2444 C CA . GLN A 1 295 ? 84.833 35.372 -140.706 1.00 76.44 295 GLN A CA 1
ATOM 2445 C C . GLN A 1 295 ? 85.204 36.643 -141.476 1.00 76.44 295 GLN A C 1
ATOM 2447 O O . GLN A 1 295 ? 85.307 36.614 -142.699 1.00 76.44 295 GLN A O 1
ATOM 2452 N N . ASP A 1 296 ? 85.460 37.747 -140.774 1.00 78.00 296 ASP A N 1
ATOM 2453 C CA . ASP A 1 296 ? 85.920 39.007 -141.359 1.00 78.00 296 ASP A CA 1
ATOM 2454 C C . ASP A 1 296 ? 87.323 38.847 -141.970 1.00 78.00 296 ASP A C 1
ATOM 2456 O O . ASP A 1 296 ? 87.604 39.387 -143.043 1.00 78.00 296 ASP A O 1
ATOM 2460 N N . GLN A 1 297 ? 88.199 38.048 -141.348 1.00 74.94 297 GLN A N 1
ATOM 2461 C CA . GLN A 1 297 ? 89.488 37.660 -141.926 1.00 74.94 297 GLN A CA 1
ATOM 2462 C C . GLN A 1 297 ? 89.326 36.775 -143.168 1.00 74.94 297 GLN A C 1
ATOM 2464 O O . GLN A 1 297 ? 90.019 37.008 -144.161 1.00 74.94 297 GLN A O 1
ATOM 2469 N N . GLU A 1 298 ? 88.408 35.807 -143.166 1.00 72.50 298 GLU A N 1
ATOM 2470 C CA . GLU A 1 298 ? 88.069 35.006 -144.349 1.00 72.50 298 GLU A CA 1
ATOM 2471 C C . GLU A 1 298 ? 87.496 35.881 -145.475 1.00 72.50 298 GLU A C 1
ATOM 2473 O O . GLU A 1 298 ? 87.881 35.728 -146.640 1.00 72.50 298 GLU A O 1
ATOM 2478 N N . TYR A 1 299 ? 86.649 36.859 -145.149 1.00 70.56 299 TYR A N 1
ATOM 2479 C CA . TYR A 1 299 ? 86.111 37.833 -146.100 1.00 70.56 299 TYR A CA 1
ATOM 2480 C C . TYR A 1 299 ? 87.208 38.737 -146.669 1.00 70.56 299 TYR A C 1
ATOM 2482 O O . TYR A 1 299 ? 87.266 38.948 -147.882 1.00 70.56 299 TYR A O 1
ATOM 2490 N N . ALA A 1 300 ? 88.130 39.220 -145.833 1.00 67.38 300 ALA A N 1
ATOM 2491 C CA . ALA A 1 300 ? 89.284 40.004 -146.265 1.00 67.38 300 ALA A CA 1
ATOM 2492 C C . ALA A 1 300 ? 90.238 39.181 -147.147 1.00 67.38 300 ALA A C 1
ATOM 2494 O O . ALA A 1 300 ? 90.746 39.680 -148.155 1.00 67.38 300 ALA A O 1
ATOM 2495 N N . HIS A 1 301 ? 90.447 37.902 -146.825 1.00 64.62 301 HIS A N 1
ATOM 2496 C CA . HIS A 1 301 ? 91.236 36.983 -147.641 1.00 64.62 301 HIS A CA 1
ATOM 2497 C C . HIS A 1 301 ? 90.560 36.713 -148.997 1.00 64.62 301 HIS A C 1
ATOM 2499 O O . HIS A 1 301 ? 91.212 36.739 -150.044 1.00 64.62 301 HIS A O 1
ATOM 2505 N N . THR A 1 302 ? 89.237 36.545 -149.014 1.00 60.94 302 THR A N 1
ATOM 2506 C CA . THR A 1 302 ? 88.440 36.358 -150.237 1.00 60.94 302 THR A CA 1
ATOM 2507 C C . THR A 1 302 ? 88.430 37.626 -151.101 1.00 60.94 302 THR A C 1
ATOM 2509 O O . THR A 1 302 ? 88.642 37.552 -152.315 1.00 60.94 302 THR A O 1
ATOM 2512 N N . ALA A 1 303 ? 88.308 38.810 -150.494 1.00 61.00 303 ALA A N 1
ATOM 2513 C CA . ALA A 1 303 ? 88.420 40.102 -151.172 1.00 61.00 303 ALA A CA 1
ATOM 2514 C C . ALA A 1 303 ? 89.820 40.315 -151.774 1.00 61.00 303 ALA A C 1
ATOM 2516 O O . ALA A 1 303 ? 89.942 40.729 -152.929 1.00 61.00 303 ALA A O 1
AT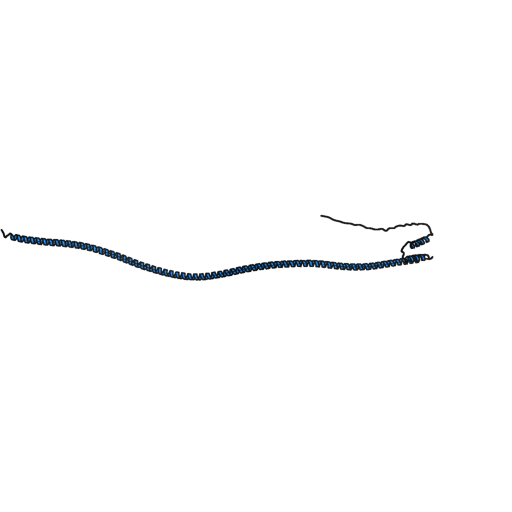OM 2517 N N . LYS A 1 304 ? 90.882 39.939 -151.049 1.00 58.00 304 LYS A N 1
ATOM 2518 C CA . LYS A 1 304 ? 92.272 39.981 -151.535 1.00 58.00 304 LYS A CA 1
ATOM 2519 C C . LYS A 1 304 ? 92.502 39.034 -152.718 1.00 58.00 304 LYS A C 1
ATOM 2521 O O . LYS A 1 304 ? 93.128 39.424 -153.702 1.00 58.00 304 LYS A O 1
ATOM 2526 N N . THR A 1 305 ? 91.932 37.830 -152.665 1.00 58.12 305 THR A N 1
ATOM 2527 C CA . THR A 1 305 ? 92.000 36.832 -153.751 1.00 58.12 305 THR A CA 1
ATOM 2528 C C . THR A 1 305 ? 91.250 37.310 -155.005 1.00 58.12 305 THR A C 1
ATOM 2530 O O . THR A 1 305 ? 91.680 37.072 -156.136 1.00 58.12 305 THR A O 1
ATOM 2533 N N . THR A 1 306 ? 90.153 38.048 -154.815 1.00 58.06 306 THR A N 1
ATOM 2534 C CA . THR A 1 306 ? 89.344 38.621 -155.904 1.00 58.06 306 THR A CA 1
ATOM 2535 C C . THR A 1 306 ? 90.050 39.810 -156.566 1.00 58.06 306 THR A C 1
ATOM 2537 O O . THR A 1 306 ? 90.112 39.872 -157.794 1.00 58.06 306 THR A O 1
ATOM 2540 N N . TYR A 1 307 ? 90.684 40.694 -155.786 1.00 56.94 307 TYR A N 1
ATOM 2541 C CA . TYR A 1 307 ? 91.513 41.786 -156.318 1.00 56.94 307 TYR A CA 1
ATOM 2542 C C . TYR A 1 307 ? 92.726 41.266 -157.104 1.00 56.94 307 TYR A C 1
ATOM 2544 O O . TYR A 1 307 ? 93.040 41.786 -158.175 1.00 56.94 307 TYR A O 1
ATOM 2552 N N . GLN A 1 308 ? 93.362 40.185 -156.633 1.00 55.69 308 GLN A N 1
ATOM 2553 C CA . GLN A 1 308 ? 94.445 39.529 -157.370 1.00 55.69 308 GLN A CA 1
ATOM 2554 C C . GLN A 1 308 ? 93.982 38.991 -158.734 1.00 55.69 308 GLN A C 1
ATOM 2556 O O . GLN A 1 308 ? 94.710 39.138 -159.710 1.00 55.69 308 GLN A O 1
ATOM 2561 N N . LYS A 1 309 ? 92.765 38.442 -158.857 1.00 56.53 309 LYS A N 1
ATOM 2562 C CA . LYS A 1 309 ? 92.229 37.970 -160.151 1.00 56.53 309 LYS A CA 1
ATOM 2563 C C . LYS A 1 309 ? 91.885 39.099 -161.132 1.00 56.53 309 LYS A C 1
ATOM 2565 O O . LYS A 1 309 ? 92.054 38.910 -162.333 1.00 56.53 309 LYS A O 1
ATOM 2570 N N . VAL A 1 310 ? 91.442 40.263 -160.653 1.00 58.38 310 VAL A N 1
ATOM 2571 C CA . VAL A 1 310 ? 91.049 41.392 -161.521 1.00 58.38 310 VAL A CA 1
ATOM 2572 C C . VAL A 1 310 ? 92.270 42.122 -162.097 1.00 58.38 310 VAL A C 1
ATOM 2574 O O . VAL A 1 310 ? 92.278 42.427 -163.291 1.00 58.38 310 VAL A O 1
ATOM 2577 N N . CYS A 1 311 ? 93.350 42.310 -161.328 1.00 54.78 311 CYS A N 1
ATOM 2578 C CA . CYS A 1 311 ? 94.560 42.980 -161.831 1.00 54.78 311 CYS A CA 1
ATOM 2579 C C . CYS A 1 311 ? 95.307 42.178 -162.915 1.00 54.78 311 CYS A C 1
ATOM 2581 O O . CYS A 1 311 ? 95.851 42.781 -163.837 1.00 54.78 311 CYS A O 1
ATOM 2583 N N . TYR A 1 312 ? 95.272 40.840 -162.885 1.00 53.28 312 TYR A N 1
ATOM 2584 C CA . TYR A 1 312 ? 95.848 40.027 -163.969 1.00 53.28 312 TYR A CA 1
ATOM 2585 C C . TYR A 1 312 ? 95.034 40.078 -165.277 1.00 53.28 312 TYR A C 1
ATOM 2587 O O . TYR A 1 312 ? 95.559 39.729 -166.331 1.00 53.28 312 TYR A O 1
ATOM 2595 N N . SER A 1 313 ? 93.781 40.551 -165.247 1.00 51.56 313 SER A N 1
ATOM 2596 C CA . SER A 1 313 ? 92.901 40.597 -166.428 1.00 51.56 313 SER A CA 1
ATOM 2597 C C . SER A 1 313 ? 92.931 41.918 -167.217 1.00 51.56 313 SER A C 1
ATOM 2599 O O . SER A 1 313 ? 92.421 41.958 -168.334 1.00 51.56 313 SER A O 1
ATOM 2601 N N . ILE A 1 314 ? 93.569 42.976 -166.694 1.00 53.50 314 ILE A N 1
ATOM 2602 C CA . ILE A 1 314 ? 93.666 44.293 -167.363 1.00 53.50 314 ILE A CA 1
ATOM 2603 C C . ILE A 1 314 ? 94.985 44.464 -168.152 1.00 53.50 314 ILE A C 1
ATOM 2605 O O . ILE A 1 314 ? 95.057 45.290 -169.049 1.00 53.50 314 ILE A O 1
ATOM 2609 N N . VAL A 1 315 ? 95.997 43.613 -167.946 1.00 53.94 315 VAL A N 1
ATOM 2610 C CA . VAL A 1 315 ? 97.302 43.694 -168.650 1.00 53.94 315 VAL A CA 1
ATOM 2611 C C . VAL A 1 315 ? 97.303 43.015 -170.043 1.00 53.94 315 VAL A C 1
ATOM 2613 O O . VAL A 1 315 ? 98.320 43.001 -170.725 1.00 53.94 315 VAL A O 1
ATOM 2616 N N . ILE A 1 316 ? 96.173 42.473 -170.528 1.00 51.09 316 ILE A N 1
ATOM 2617 C CA . ILE A 1 316 ? 96.100 41.762 -171.832 1.00 51.09 316 ILE A CA 1
ATOM 2618 C C . ILE A 1 316 ? 95.244 42.482 -172.902 1.00 51.09 316 ILE A C 1
ATOM 2620 O O . ILE A 1 316 ? 95.147 42.004 -174.032 1.00 51.09 316 ILE A O 1
ATOM 2624 N N . LYS A 1 317 ? 94.685 43.674 -172.641 1.00 44.72 317 LYS A N 1
ATOM 2625 C CA . LYS A 1 317 ? 94.096 44.508 -173.710 1.00 44.72 317 LYS A CA 1
ATOM 2626 C C . LYS A 1 317 ? 94.368 46.004 -173.500 1.00 44.72 317 LYS A C 1
ATOM 2628 O O . LYS A 1 317 ? 93.696 46.617 -172.677 1.00 44.72 317 LYS A O 1
ATOM 2633 N N . LEU A 1 318 ? 95.245 46.515 -174.379 1.00 35.62 318 LEU A N 1
ATOM 2634 C CA . LEU A 1 318 ? 95.726 47.889 -174.631 1.00 35.62 318 LEU A CA 1
ATOM 2635 C C . LEU A 1 318 ? 96.977 48.323 -173.865 1.00 35.62 318 LEU A C 1
ATOM 2637 O O . LEU A 1 318 ? 96.869 48.720 -172.688 1.00 35.62 318 LEU A O 1
#

pLDDT: mean 81.29, std 22.27, range [27.3, 98.69]